Protein AF-A0A968DKQ0-F1 (afdb_monomer)

Mean predicted aligned error: 9.0 Å

Nearest PDB structures (foldseek):
  8ye5-assembly1_A  TM=8.062E-01  e=2.872E-01  Dehalobacter sp.
  8ye5-assembly1_B  TM=7.992E-01  e=3.030E-01  Dehalobacter sp.
  9fef-assembly1_E  TM=7.660E-01  e=3.372E-01  Trypanosoma cruzi strain CL Brener
  2xpi-assembly1_D  TM=8.724E-01  e=9.836E-01  Schizosaccharomyces pombe
  8sxg-assembly1_C  TM=4.961E-01  e=6.076E-01  Pseudomonas aeruginosa

Sequence (243 aa):
MLKIIFCTWLVFYSISGITSAMEDEVIEVDIEGRYLMAAGVSVELAKEMAFYIAKKKAVDSAGRYLSHKSLIESYGLKRDQIYSLATNEIEAEILKQKRLTDGNASTYIVRIRARVQASDFVKASLKDAKENKKEAKASFQEEMEQPVSAEIDPGSDISHAYRLLRARERRIAMIYLNHLEKKYPNWAEIHMAKALVYYIYHKPASMKKALGKACRLGNKTACDDLANIKKVHEYDFGISIFD

Secondary structure (DSSP, 8-state):
--------------------------EEEEEEEEEEEPTT--HHHHHHHHHHHHHHHHHHHHHHHHHHTTSS---GGGHHHHHHHHHHHSEEEEEEEEEEEETTEEEEEEEEEEEE-HHHHHHHHHHHHHHHHHHTT--HHHHHH-PPPSS--HHHHHHHHHHHHHTT-HHHHHHHHHHHHHHSTT-HHHHHHHHHHHHHTT-HHHHHHHHHHHHHTT-HHHHHHHHTGGGTTT---S-----

Solvent-accessible surface area (backbone atoms only — not comparable to full-atom values): 13793 Å² total; per-residue (Å²): 138,84,88,86,82,90,87,87,79,82,75,82,78,76,77,77,74,75,73,70,72,74,76,68,65,72,42,78,39,80,40,72,9,65,26,53,49,49,91,92,59,53,70,66,60,30,47,54,49,2,43,48,46,18,38,37,52,41,44,55,53,47,48,53,54,36,34,74,69,63,65,39,78,78,54,66,93,46,35,70,30,27,51,28,38,22,33,65,70,51,55,66,47,80,75,47,75,51,76,49,74,57,90,92,44,36,34,27,36,25,31,30,42,31,48,44,44,53,63,44,50,53,52,16,45,55,47,51,56,50,48,56,61,51,59,78,65,56,52,74,64,56,63,73,66,47,79,76,76,91,68,93,47,70,24,60,53,53,20,49,41,47,48,30,48,73,71,65,39,52,70,55,23,53,52,36,46,55,54,46,43,70,77,45,47,71,46,30,66,58,26,48,54,50,18,52,54,23,52,78,67,73,32,62,71,60,16,53,53,24,24,53,52,9,26,77,56,67,34,60,68,33,42,52,51,61,75,57,48,93,39,68,96,74,62,72,85,80,60,81,90,74,132

pLDDT: mean 86.21, std 18.2, range [33.97, 98.69]

Structure (mmCIF, N/CA/C/O backbone):
data_AF-A0A968DKQ0-F1
#
_entry.id   AF-A0A968DKQ0-F1
#
loop_
_atom_site.group_PDB
_atom_site.id
_atom_site.type_symbol
_atom_site.label_atom_id
_atom_site.label_alt_id
_atom_site.label_comp_id
_atom_site.label_asym_id
_atom_site.label_entity_id
_atom_site.label_seq_id
_atom_site.pdbx_PDB_ins_code
_atom_site.Cartn_x
_atom_site.Cartn_y
_atom_site.Cartn_z
_atom_site.occupancy
_atom_site.B_iso_or_equiv
_atom_site.auth_seq_id
_atom_site.auth_comp_id
_atom_site.auth_asym_id
_atom_site.auth_atom_id
_atom_site.pdbx_PDB_model_num
ATOM 1 N N . MET A 1 1 ? 9.767 -35.109 -77.250 1.00 36.94 1 MET A N 1
ATOM 2 C CA . MET A 1 1 ? 10.382 -34.852 -75.928 1.00 36.94 1 MET A CA 1
ATOM 3 C C . MET A 1 1 ? 9.555 -33.764 -75.253 1.00 36.94 1 MET A C 1
ATOM 5 O O . MET A 1 1 ? 9.459 -32.686 -75.806 1.00 36.94 1 MET A O 1
ATOM 9 N N . LEU A 1 2 ? 8.602 -34.138 -74.401 1.00 33.97 2 LEU A N 1
ATOM 10 C CA . LEU A 1 2 ? 8.706 -34.238 -72.933 1.00 33.97 2 LEU A CA 1
ATOM 11 C C . LEU A 1 2 ? 8.382 -32.895 -72.221 1.00 33.97 2 LEU A C 1
ATOM 13 O O . LEU A 1 2 ? 9.234 -32.030 -72.109 1.00 33.97 2 LEU A O 1
ATOM 17 N N . LYS A 1 3 ? 7.109 -32.781 -71.795 1.00 39.88 3 LYS A N 1
ATOM 18 C CA . LYS A 1 3 ? 6.507 -32.115 -70.608 1.00 39.88 3 LYS A CA 1
ATOM 19 C C . LYS A 1 3 ? 7.216 -30.929 -69.921 1.00 39.88 3 LYS A C 1
ATOM 21 O O . LYS A 1 3 ? 8.253 -31.181 -69.332 1.00 39.88 3 LYS A O 1
ATOM 26 N N . ILE A 1 4 ? 6.510 -29.786 -69.776 1.00 50.38 4 ILE A N 1
ATOM 27 C CA . ILE A 1 4 ? 6.330 -28.925 -68.558 1.00 50.38 4 ILE A CA 1
ATOM 28 C C . ILE A 1 4 ? 5.069 -28.045 -68.835 1.00 50.38 4 ILE A C 1
ATOM 30 O O . ILE A 1 4 ? 5.125 -27.232 -69.746 1.00 50.38 4 ILE A O 1
ATOM 34 N N . ILE A 1 5 ? 3.815 -28.278 -68.406 1.00 48.59 5 ILE A N 1
ATOM 35 C CA . ILE A 1 5 ? 3.104 -28.279 -67.098 1.00 48.59 5 ILE A CA 1
ATOM 36 C C . ILE A 1 5 ? 3.209 -26.973 -66.271 1.00 48.59 5 ILE A C 1
ATOM 38 O O . ILE A 1 5 ? 4.190 -26.770 -65.574 1.00 48.59 5 ILE A O 1
ATOM 42 N N . PHE A 1 6 ? 2.132 -26.164 -66.356 1.00 43.62 6 PHE A N 1
ATOM 43 C CA . PHE A 1 6 ? 1.373 -25.450 -65.297 1.00 43.62 6 PHE A CA 1
ATOM 44 C C . PHE A 1 6 ? 2.118 -24.746 -64.143 1.00 43.62 6 PHE A C 1
ATOM 46 O O . PHE A 1 6 ? 2.817 -25.401 -63.384 1.00 43.62 6 PHE A O 1
ATOM 53 N N . CYS A 1 7 ? 1.813 -23.455 -63.919 1.00 41.62 7 CYS A N 1
ATOM 54 C CA . CYS A 1 7 ? 1.291 -22.905 -62.646 1.00 41.62 7 CYS A CA 1
ATOM 55 C C . CYS A 1 7 ? 1.515 -21.386 -62.539 1.00 41.62 7 CYS A C 1
ATOM 57 O O . CYS A 1 7 ? 2.558 -20.932 -62.082 1.00 41.62 7 CYS A O 1
ATOM 59 N N . THR A 1 8 ? 0.490 -20.594 -62.843 1.00 44.09 8 THR A N 1
ATOM 60 C CA . THR A 1 8 ? 0.337 -19.243 -62.280 1.00 44.09 8 THR A CA 1
ATOM 61 C C . THR A 1 8 ? -1.060 -19.125 -61.684 1.00 44.09 8 THR A C 1
ATOM 63 O O . THR A 1 8 ? -1.942 -18.441 -62.192 1.00 44.09 8 THR A O 1
ATOM 66 N N . TRP A 1 9 ? -1.273 -19.862 -60.591 1.00 40.16 9 TRP A N 1
ATOM 67 C CA . TRP A 1 9 ? -2.405 -19.651 -59.697 1.00 40.16 9 TRP A CA 1
ATOM 68 C C . TRP A 1 9 ? -1.988 -18.567 -58.698 1.00 40.16 9 TRP A C 1
ATOM 70 O O . TRP A 1 9 ? -1.229 -18.812 -57.762 1.00 40.16 9 TRP A O 1
ATOM 80 N N . LEU A 1 10 ? -2.423 -17.337 -58.970 1.00 45.72 10 LEU A N 1
ATOM 81 C CA . LEU A 1 10 ? -2.336 -16.198 -58.062 1.00 45.72 10 LEU A CA 1
ATOM 82 C C . LEU A 1 10 ? -3.282 -16.470 -56.885 1.00 45.72 10 LEU A C 1
ATOM 84 O O . LEU A 1 10 ? -4.456 -16.107 -56.905 1.00 45.72 10 LEU A O 1
ATOM 88 N N . VAL A 1 11 ? -2.773 -17.165 -55.869 1.00 51.38 11 VAL A N 1
ATOM 89 C CA . VAL A 1 11 ? -3.451 -17.271 -54.579 1.00 51.38 11 VAL A CA 1
ATOM 90 C C . VAL A 1 11 ? -3.305 -15.926 -53.886 1.00 51.38 11 VAL A C 1
ATOM 92 O O . VAL A 1 11 ? -2.243 -15.583 -53.368 1.00 51.38 11 VAL A O 1
ATOM 95 N N . PHE A 1 12 ? -4.400 -15.171 -53.880 1.00 40.16 12 PHE A N 1
ATOM 96 C CA . PHE A 1 12 ? -4.672 -14.148 -52.883 1.00 40.16 12 PHE A CA 1
ATOM 97 C C . PHE A 1 12 ? -4.635 -14.804 -51.496 1.00 40.16 12 PHE A C 1
ATOM 99 O O . PHE A 1 12 ? -5.650 -15.271 -50.985 1.00 40.16 12 PHE A O 1
ATOM 106 N N . TYR A 1 13 ? -3.455 -14.857 -50.878 1.00 41.75 13 TYR A N 1
ATOM 107 C CA . TYR A 1 13 ? -3.338 -15.079 -49.441 1.00 41.75 13 TYR A CA 1
ATOM 108 C C . TYR A 1 13 ? -3.706 -13.767 -48.746 1.00 41.75 13 TYR A C 1
ATOM 110 O O . TYR A 1 13 ? -2.861 -12.984 -48.316 1.00 41.75 13 TYR A O 1
ATOM 118 N N . SER A 1 14 ? -5.009 -13.505 -48.671 1.00 38.72 14 SER A N 1
ATOM 119 C CA . SER A 1 14 ? -5.565 -12.589 -47.688 1.00 38.72 14 SER A CA 1
ATOM 120 C C . SER A 1 14 ? -5.321 -13.214 -46.318 1.00 38.72 14 SER A C 1
ATOM 122 O O . SER A 1 14 ? -6.113 -14.019 -45.840 1.00 38.72 14 SER A O 1
ATOM 124 N N . ILE A 1 15 ? -4.196 -12.870 -45.691 1.00 51.34 15 ILE A N 1
ATOM 125 C CA . ILE A 1 15 ? -4.025 -13.047 -44.252 1.00 51.34 15 ILE A CA 1
ATOM 126 C C . ILE A 1 15 ? -4.959 -12.021 -43.606 1.00 51.34 15 ILE A C 1
ATOM 128 O O . ILE A 1 15 ? -4.559 -10.919 -43.239 1.00 51.34 15 ILE A O 1
ATOM 132 N N . SER A 1 16 ? -6.239 -12.367 -43.498 1.00 44.69 16 SER A N 1
ATOM 133 C CA . SER A 1 16 ? -7.089 -11.852 -42.436 1.00 44.69 16 SER A CA 1
ATOM 134 C C . SER A 1 16 ? -6.536 -12.432 -41.140 1.00 44.69 16 SER A C 1
ATOM 136 O O . SER A 1 16 ? -6.978 -13.467 -40.645 1.00 44.69 16 SER A O 1
ATOM 138 N N . GLY A 1 17 ? -5.501 -11.772 -40.619 1.00 41.53 17 GLY A N 1
ATOM 139 C CA . GLY A 1 17 ? -5.090 -11.922 -39.238 1.00 41.53 17 GLY A CA 1
ATOM 140 C C . GLY A 1 17 ? -6.269 -11.496 -38.380 1.00 41.53 17 GLY A C 1
ATOM 141 O O . GLY A 1 17 ? -6.430 -10.318 -38.076 1.00 41.53 17 GLY A O 1
ATOM 142 N N . ILE A 1 18 ? -7.126 -12.457 -38.044 1.00 40.66 18 ILE A N 1
ATOM 143 C CA . ILE A 1 18 ? -8.051 -12.346 -36.930 1.00 40.66 18 ILE A CA 1
ATOM 144 C C . ILE A 1 18 ? -7.140 -12.236 -35.713 1.00 40.66 18 ILE A C 1
ATOM 146 O O . ILE A 1 18 ? -6.680 -13.232 -35.161 1.00 40.66 18 ILE A O 1
ATOM 150 N N . THR A 1 19 ? -6.811 -11.006 -35.328 1.00 41.34 19 THR A N 1
ATOM 151 C CA . THR A 1 19 ? -6.414 -10.719 -33.960 1.00 41.34 19 THR A CA 1
ATOM 152 C C . THR A 1 19 ? -7.628 -11.082 -33.123 1.00 41.34 19 THR A C 1
ATOM 154 O O . THR A 1 19 ? -8.545 -10.275 -32.977 1.00 41.34 19 THR A O 1
ATOM 157 N N . SER A 1 20 ? -7.682 -12.313 -32.609 1.00 44.09 20 SER A N 1
ATOM 158 C CA . SER A 1 20 ? -8.464 -12.532 -31.405 1.00 44.09 20 SER A CA 1
ATOM 159 C C . SER A 1 20 ? -7.804 -11.619 -30.383 1.00 44.09 20 SER A C 1
ATOM 161 O O . SER A 1 20 ? -6.674 -11.879 -29.962 1.00 44.09 20 SER A O 1
ATOM 163 N N . ALA A 1 21 ? -8.441 -10.492 -30.068 1.00 46.97 21 ALA A N 1
ATOM 164 C CA . ALA A 1 21 ? -8.142 -9.814 -28.824 1.00 46.97 21 ALA A CA 1
ATOM 165 C C . ALA A 1 21 ? -8.237 -10.915 -27.766 1.00 46.97 21 ALA A C 1
ATOM 167 O O . ALA A 1 21 ? -9.303 -11.509 -27.612 1.00 46.97 21 ALA A O 1
ATOM 168 N N . MET A 1 22 ? -7.100 -11.300 -27.177 1.00 54.19 22 MET A N 1
ATOM 169 C CA . MET A 1 22 ? -7.106 -12.192 -26.027 1.00 54.19 22 MET A CA 1
ATOM 170 C C . MET A 1 22 ? -8.028 -11.510 -25.030 1.00 54.19 22 MET A C 1
ATOM 172 O O . MET A 1 22 ? -7.729 -10.403 -24.583 1.00 54.19 22 MET A O 1
ATOM 176 N N . GLU A 1 23 ? -9.192 -12.109 -24.807 1.00 62.00 23 GLU A N 1
ATOM 177 C CA . GLU A 1 23 ? -10.151 -11.603 -23.846 1.00 62.00 23 GLU A CA 1
ATOM 178 C C . GLU A 1 23 ? -9.418 -11.554 -22.504 1.00 62.00 23 GLU A C 1
ATOM 180 O O . GLU A 1 23 ? -8.841 -12.554 -22.067 1.00 62.00 23 GLU A O 1
ATOM 185 N N . ASP A 1 24 ? -9.297 -10.350 -21.946 1.00 78.19 24 ASP A N 1
ATOM 186 C CA . ASP A 1 24 ? -8.491 -10.103 -20.756 1.00 78.19 24 ASP A CA 1
ATOM 187 C C . ASP A 1 24 ? -9.106 -10.895 -19.594 1.00 78.19 24 ASP A C 1
ATOM 189 O O . ASP A 1 24 ? -10.270 -10.690 -19.246 1.00 78.19 24 ASP A O 1
ATOM 193 N N . GLU A 1 25 ? -8.364 -11.869 -19.055 1.00 88.50 25 GLU A N 1
ATOM 194 C CA . GLU A 1 25 ? -8.865 -12.766 -18.008 1.00 88.50 25 GLU A CA 1
ATOM 195 C C . GLU A 1 25 ? -9.240 -11.928 -16.776 1.00 88.50 25 GLU A C 1
ATOM 197 O O . GLU A 1 25 ? -8.373 -11.399 -16.077 1.00 88.50 25 GLU A O 1
ATOM 202 N N . VAL A 1 26 ? -10.544 -11.812 -16.502 1.00 94.06 26 VAL A N 1
ATOM 203 C CA . VAL A 1 26 ? -11.057 -11.094 -15.332 1.00 94.06 26 VAL A CA 1
ATOM 204 C C . VAL A 1 26 ? -11.004 -12.004 -14.112 1.00 94.06 26 VAL A C 1
ATOM 206 O O . VAL A 1 26 ? -11.687 -13.025 -14.041 1.00 94.06 26 VAL A O 1
ATOM 209 N N . ILE A 1 27 ? -10.232 -11.599 -13.110 1.00 95.75 27 ILE A N 1
ATOM 210 C CA . ILE A 1 27 ? -10.146 -12.281 -11.822 1.00 95.75 27 ILE A CA 1
ATOM 211 C C . ILE A 1 27 ? -11.030 -11.539 -10.826 1.00 95.75 27 ILE A C 1
ATOM 213 O O . ILE A 1 27 ? -10.734 -10.407 -10.436 1.00 95.75 27 ILE A O 1
ATOM 217 N N . GLU A 1 28 ? -12.107 -12.192 -10.392 1.00 96.75 28 GLU A N 1
ATOM 218 C CA . GLU A 1 28 ? -12.968 -11.679 -9.328 1.00 96.75 28 GLU A CA 1
ATOM 219 C C . GLU A 1 28 ? -12.495 -12.169 -7.953 1.00 96.75 28 GLU A C 1
ATOM 221 O O . GLU A 1 28 ? -12.252 -13.360 -7.746 1.00 96.75 28 GLU A O 1
ATOM 226 N N . VAL A 1 29 ? -12.365 -11.248 -6.993 1.00 96.69 29 VAL A N 1
ATOM 227 C CA . VAL A 1 29 ? -11.901 -11.560 -5.633 1.00 96.69 29 VAL A CA 1
ATOM 228 C C . VAL A 1 29 ? -12.777 -10.873 -4.588 1.00 96.69 29 VAL A C 1
ATOM 230 O O . VAL A 1 29 ? -12.856 -9.645 -4.539 1.00 96.69 29 VAL A O 1
ATOM 233 N N . ASP A 1 30 ? -13.361 -11.667 -3.689 1.00 98.06 30 ASP A N 1
ATOM 234 C CA . ASP A 1 30 ? -14.056 -11.175 -2.497 1.00 98.06 30 ASP A CA 1
ATOM 235 C C . ASP A 1 30 ? -13.074 -11.097 -1.317 1.00 98.06 30 ASP A C 1
ATOM 237 O O . ASP A 1 30 ? -12.597 -12.123 -0.824 1.00 98.06 30 ASP A O 1
ATOM 241 N N . ILE A 1 31 ? -12.762 -9.890 -0.831 1.00 98.06 31 ILE A N 1
ATOM 242 C CA . ILE A 1 31 ? -11.726 -9.708 0.200 1.00 98.06 31 ILE A CA 1
ATOM 243 C C . ILE A 1 31 ? -11.997 -8.546 1.157 1.00 98.06 31 ILE A C 1
ATOM 245 O O . ILE A 1 31 ? -12.697 -7.589 0.834 1.00 98.06 31 ILE A O 1
ATOM 249 N N . GLU A 1 32 ? -11.428 -8.633 2.365 1.00 97.88 32 GLU A N 1
ATOM 250 C CA . GLU A 1 32 ? -11.524 -7.598 3.396 1.00 97.88 32 GLU A CA 1
ATOM 251 C C . GLU A 1 32 ? -10.224 -6.799 3.579 1.00 97.88 32 GLU A C 1
ATOM 253 O O . GLU A 1 32 ? -9.126 -7.343 3.783 1.00 97.88 32 GLU A O 1
ATOM 258 N N . GLY A 1 33 ? -10.376 -5.479 3.609 1.00 97.50 33 GLY A N 1
ATOM 259 C CA . GLY A 1 33 ? -9.379 -4.513 4.048 1.00 97.50 33 GLY A CA 1
ATOM 260 C C . GLY A 1 33 ? -9.711 -3.972 5.433 1.00 97.50 33 GLY A C 1
ATOM 261 O O . GLY A 1 33 ? -10.871 -3.921 5.849 1.00 97.50 33 GLY A O 1
ATOM 262 N N . ARG A 1 34 ? -8.668 -3.625 6.190 1.00 97.06 34 ARG A N 1
ATOM 263 C CA . ARG A 1 34 ? -8.785 -3.167 7.578 1.00 97.06 34 ARG A CA 1
ATOM 264 C C . ARG A 1 34 ? -7.822 -2.018 7.803 1.00 97.06 34 ARG A C 1
ATOM 266 O O . ARG A 1 34 ? -6.654 -2.150 7.451 1.00 97.06 34 ARG A O 1
ATOM 273 N N . TYR A 1 35 ? -8.294 -0.955 8.439 1.00 97.25 35 TYR A N 1
ATOM 274 C CA . TYR A 1 35 ? -7.467 0.188 8.799 1.00 97.25 35 TYR A CA 1
ATOM 275 C C . TYR A 1 35 ? -7.661 0.564 10.266 1.00 97.25 35 TYR A C 1
ATOM 277 O O . TYR A 1 35 ? -8.784 0.817 10.709 1.00 97.25 35 TYR A O 1
ATOM 285 N N . LEU A 1 36 ? -6.561 0.574 11.0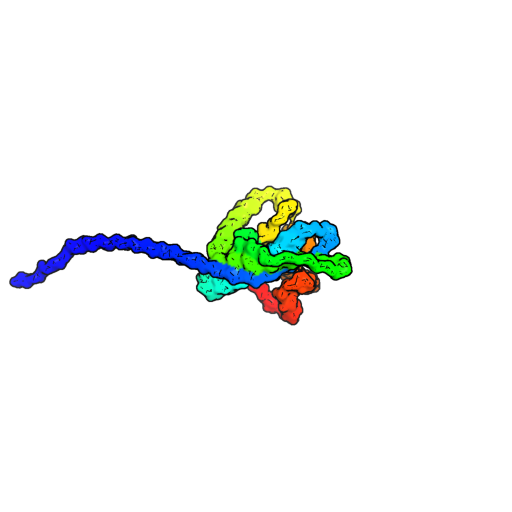23 1.00 95.31 36 LEU A N 1
ATOM 286 C CA . LEU A 1 36 ? -6.545 0.941 12.437 1.00 95.31 36 LEU A CA 1
ATOM 287 C C . LEU A 1 36 ? -6.398 2.458 12.576 1.00 95.31 36 LEU A C 1
ATOM 289 O O . LEU A 1 36 ? -5.336 3.019 12.316 1.00 95.31 36 LEU A O 1
ATOM 293 N N . MET A 1 37 ? -7.447 3.119 13.045 1.00 93.81 37 MET A N 1
ATOM 294 C CA . MET A 1 37 ? -7.484 4.567 13.199 1.00 93.81 37 MET A CA 1
ATOM 295 C C . MET A 1 37 ? -6.547 5.018 14.323 1.00 93.81 37 MET A C 1
ATOM 297 O O . MET A 1 37 ? -6.640 4.541 15.455 1.00 93.81 37 MET A O 1
ATOM 301 N N . ALA A 1 38 ? -5.656 5.958 14.014 1.00 90.50 38 ALA A N 1
ATOM 302 C CA . ALA A 1 38 ? -4.943 6.725 15.030 1.00 90.50 38 ALA A CA 1
ATOM 303 C C . ALA A 1 38 ? -5.836 7.844 15.596 1.00 90.50 38 ALA A C 1
ATOM 305 O O . ALA A 1 38 ? -6.862 8.202 15.011 1.00 90.50 38 ALA A O 1
ATOM 306 N N . ALA A 1 39 ? -5.434 8.418 16.731 1.00 86.81 39 ALA A N 1
ATOM 307 C CA . ALA A 1 39 ? -6.111 9.581 17.297 1.00 86.81 39 ALA A CA 1
ATOM 308 C C . ALA A 1 39 ? -6.126 10.748 16.290 1.00 86.81 39 ALA A C 1
ATOM 310 O O . ALA A 1 39 ? -5.118 11.021 15.643 1.00 86.81 39 ALA A O 1
ATOM 311 N N . GLY A 1 40 ? -7.272 11.420 16.152 1.00 85.81 40 GLY A N 1
ATOM 312 C CA . GLY A 1 40 ? -7.445 12.560 15.240 1.00 85.81 40 GLY A CA 1
ATOM 313 C C . GLY A 1 40 ? -7.682 12.203 13.766 1.00 85.81 40 GLY A C 1
ATOM 314 O O . GLY A 1 40 ? -7.945 13.098 12.970 1.00 85.81 40 GLY A O 1
ATOM 315 N N . VAL A 1 41 ? -7.642 10.921 13.387 1.00 91.56 41 VAL A N 1
ATOM 316 C CA . VAL A 1 41 ? -7.946 10.481 12.016 1.00 91.56 41 VAL A CA 1
ATOM 317 C C . VAL A 1 41 ? -9.446 10.561 11.738 1.00 91.56 41 VAL A C 1
ATOM 319 O O . VAL A 1 41 ? -10.257 10.046 12.512 1.00 91.56 41 VAL A O 1
ATOM 322 N N . SER A 1 42 ? -9.817 11.164 10.605 1.00 93.94 42 SER A N 1
ATOM 323 C CA . SER A 1 42 ? -11.209 11.224 10.159 1.00 93.94 42 SER A CA 1
ATOM 324 C C . SER A 1 42 ? -11.741 9.839 9.773 1.00 93.94 42 SER A C 1
ATOM 326 O O . SER A 1 42 ? -11.004 8.946 9.350 1.00 93.94 42 SER A O 1
ATOM 328 N N . VAL A 1 43 ? -13.056 9.654 9.904 1.00 94.12 43 VAL A N 1
ATOM 329 C CA . VAL A 1 43 ? -13.721 8.419 9.459 1.00 94.12 43 VAL A CA 1
ATOM 330 C C . VAL A 1 43 ? -13.585 8.239 7.946 1.00 94.12 43 VAL A C 1
ATOM 332 O O . VAL A 1 43 ? -13.417 7.110 7.497 1.00 94.12 43 VAL A O 1
ATOM 335 N N . GLU A 1 44 ? -13.597 9.337 7.187 1.00 95.88 44 GLU A N 1
ATOM 336 C CA . GLU A 1 44 ? -13.450 9.306 5.731 1.00 95.88 44 GLU A CA 1
ATOM 337 C C . GLU A 1 44 ? -12.093 8.743 5.314 1.00 95.88 44 GLU A C 1
ATOM 339 O O . GLU A 1 44 ? -12.034 7.770 4.568 1.00 95.88 44 GLU A O 1
ATOM 344 N N . LEU A 1 45 ? -11.003 9.250 5.902 1.00 96.75 45 LEU A N 1
ATOM 345 C CA . LEU A 1 45 ? -9.671 8.708 5.647 1.00 96.75 45 LEU A CA 1
ATOM 346 C C . LEU A 1 45 ? -9.594 7.224 6.016 1.00 96.75 45 LEU A C 1
ATOM 348 O O . LEU A 1 45 ? -9.026 6.423 5.282 1.00 96.75 45 LEU A O 1
ATOM 352 N N . ALA A 1 46 ? -10.178 6.837 7.151 1.00 96.94 46 ALA A N 1
ATOM 353 C CA . ALA A 1 46 ? -10.161 5.446 7.584 1.00 96.94 46 ALA A CA 1
ATOM 354 C C . ALA A 1 46 ? -10.918 4.511 6.629 1.00 96.94 46 ALA A C 1
ATOM 356 O O . ALA A 1 46 ? -10.479 3.381 6.406 1.00 96.94 46 ALA A O 1
ATOM 357 N N . LYS A 1 47 ? -12.039 4.978 6.072 1.00 97.38 47 LYS A N 1
ATOM 358 C CA . LYS A 1 47 ? -12.826 4.255 5.072 1.00 97.38 47 LYS A CA 1
ATOM 359 C C . LYS A 1 47 ? -12.045 4.104 3.770 1.00 97.38 47 LYS A C 1
ATOM 361 O O . LYS A 1 47 ? -11.895 2.973 3.312 1.00 97.38 47 LYS A O 1
ATOM 366 N N . GLU A 1 48 ? -11.505 5.199 3.236 1.00 97.75 48 GLU A N 1
ATOM 367 C CA . GLU A 1 48 ? -10.702 5.193 2.006 1.00 97.75 48 GLU A CA 1
ATOM 368 C C . GLU A 1 48 ? -9.477 4.283 2.139 1.00 97.75 48 GLU A C 1
ATOM 370 O O . GLU A 1 48 ? -9.228 3.427 1.292 1.00 97.75 48 GLU A O 1
ATOM 375 N N . MET A 1 49 ? -8.765 4.352 3.268 1.00 98.19 49 MET A N 1
ATOM 376 C CA . MET A 1 49 ? -7.624 3.470 3.514 1.00 98.19 49 MET A CA 1
ATOM 377 C C . MET A 1 49 ? -8.034 2.002 3.661 1.00 98.19 49 MET A C 1
ATOM 379 O O . MET A 1 49 ? -7.357 1.121 3.131 1.00 98.19 49 MET A O 1
ATOM 383 N N . ALA A 1 50 ? -9.138 1.696 4.349 1.00 98.12 50 ALA A N 1
ATOM 384 C CA . ALA A 1 50 ? -9.623 0.319 4.450 1.00 98.12 50 ALA A CA 1
ATOM 385 C C . ALA A 1 50 ? -10.058 -0.234 3.082 1.00 98.12 50 ALA A C 1
ATOM 387 O O . ALA A 1 50 ? -9.788 -1.402 2.793 1.00 98.12 50 ALA A O 1
ATOM 388 N N . PHE A 1 51 ? -10.681 0.593 2.239 1.00 98.50 51 PHE A N 1
ATOM 389 C CA . PHE A 1 51 ? -11.048 0.247 0.868 1.00 98.50 51 PHE A CA 1
ATOM 390 C C . PHE A 1 51 ? -9.808 0.006 0.000 1.00 98.50 51 PHE A C 1
ATOM 392 O O . PHE A 1 51 ? -9.678 -1.070 -0.585 1.00 98.50 51 PHE A O 1
ATOM 399 N N . TYR A 1 52 ? -8.839 0.927 0.010 1.00 98.50 52 TYR A N 1
ATOM 400 C CA . TYR A 1 52 ? -7.570 0.765 -0.698 1.00 98.50 52 TYR A CA 1
ATOM 401 C C . TYR A 1 52 ? -6.823 -0.502 -0.260 1.00 98.50 52 TYR A C 1
ATOM 403 O O . TYR A 1 52 ? -6.369 -1.272 -1.100 1.00 98.50 52 TYR A O 1
ATOM 411 N N . ILE A 1 53 ? -6.746 -0.791 1.044 1.00 98.25 53 ILE A N 1
ATOM 412 C CA . ILE A 1 53 ? -6.104 -2.015 1.554 1.00 98.25 53 ILE A CA 1
ATOM 413 C C . ILE A 1 53 ? -6.828 -3.272 1.048 1.00 98.25 53 ILE A C 1
ATOM 415 O O . ILE A 1 53 ? -6.179 -4.278 0.755 1.00 98.25 53 ILE A O 1
ATOM 419 N N . ALA A 1 54 ? -8.160 -3.245 0.939 1.00 98.38 54 ALA A N 1
ATOM 420 C CA . ALA A 1 54 ? -8.919 -4.354 0.364 1.00 98.38 54 ALA A CA 1
ATOM 421 C C . ALA A 1 54 ? -8.560 -4.549 -1.119 1.00 98.38 54 ALA A C 1
ATOM 423 O O . ALA A 1 54 ? -8.204 -5.660 -1.518 1.00 98.38 54 ALA A O 1
ATOM 424 N N . LYS A 1 55 ? -8.560 -3.460 -1.902 1.00 98.69 55 LYS A N 1
ATOM 425 C CA . LYS A 1 55 ? -8.155 -3.463 -3.317 1.00 98.69 55 LYS A CA 1
ATOM 426 C C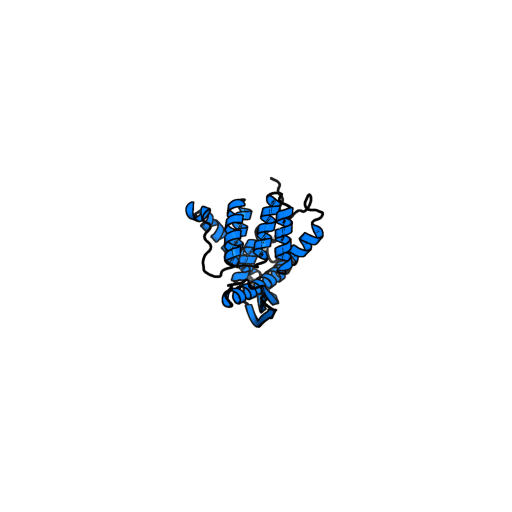 . LYS A 1 55 ? -6.723 -3.975 -3.477 1.00 98.69 55 LYS A C 1
ATOM 428 O O . LYS A 1 55 ? -6.486 -4.863 -4.288 1.00 98.69 55 LYS A O 1
ATOM 433 N N . LYS A 1 56 ? -5.784 -3.512 -2.645 1.00 98.00 56 LYS A N 1
ATOM 434 C CA . LYS A 1 56 ? -4.369 -3.906 -2.713 1.00 98.00 56 LYS A CA 1
ATOM 435 C C . LYS A 1 56 ? -4.199 -5.405 -2.530 1.00 98.00 56 LYS A C 1
ATOM 437 O O . LYS A 1 56 ? -3.463 -6.036 -3.279 1.00 98.00 56 LYS A O 1
ATOM 442 N N . LYS A 1 57 ? -4.917 -5.998 -1.572 1.00 97.56 57 LYS A N 1
ATOM 443 C CA . LYS A 1 57 ? -4.892 -7.451 -1.365 1.00 97.56 57 LYS A CA 1
ATOM 444 C C . LYS A 1 57 ? -5.476 -8.219 -2.552 1.00 97.56 57 LYS A C 1
ATOM 446 O O . LYS A 1 57 ? -4.964 -9.294 -2.864 1.00 97.56 57 LYS A O 1
ATOM 451 N N . ALA A 1 58 ? -6.520 -7.693 -3.198 1.00 98.25 58 ALA A N 1
ATOM 452 C CA . ALA A 1 58 ? -7.063 -8.278 -4.422 1.00 98.25 58 ALA A CA 1
ATOM 453 C C . ALA A 1 58 ? -6.033 -8.227 -5.562 1.00 98.25 58 ALA A C 1
ATOM 455 O O . ALA A 1 58 ? -5.744 -9.270 -6.145 1.00 98.25 58 ALA A O 1
ATOM 456 N N . VAL A 1 59 ? -5.403 -7.068 -5.795 1.00 98.31 59 VAL A N 1
ATOM 457 C CA . VAL A 1 59 ? -4.316 -6.898 -6.779 1.00 98.31 59 VAL A CA 1
ATOM 458 C C . VAL A 1 59 ? -3.147 -7.832 -6.481 1.00 98.31 59 VAL A C 1
ATOM 460 O O . VAL A 1 59 ? -2.662 -8.506 -7.380 1.00 98.31 59 VAL A O 1
ATOM 463 N N . ASP A 1 60 ? -2.720 -7.942 -5.222 1.00 96.50 60 ASP A N 1
ATOM 464 C CA . ASP A 1 60 ? -1.633 -8.842 -4.830 1.00 96.50 60 ASP A CA 1
ATOM 465 C C . ASP A 1 60 ? -1.980 -10.312 -5.085 1.00 96.50 60 ASP A C 1
ATOM 467 O O . ASP A 1 60 ? -1.117 -11.100 -5.472 1.00 96.50 60 ASP A O 1
ATOM 471 N N . SER A 1 61 ? -3.235 -10.703 -4.857 1.00 95.94 61 SER A N 1
ATOM 472 C CA . SER A 1 61 ? -3.698 -12.067 -5.107 1.00 95.94 61 SER A CA 1
ATOM 473 C C . SER A 1 61 ? -3.786 -12.373 -6.600 1.00 95.94 61 SER A C 1
ATOM 475 O O . SER A 1 61 ? -3.206 -13.360 -7.054 1.00 95.94 61 SER A O 1
ATOM 477 N N . ALA A 1 62 ? -4.466 -11.514 -7.360 1.00 96.81 62 ALA A N 1
ATOM 478 C CA . ALA A 1 62 ? -4.634 -11.650 -8.801 1.00 96.81 62 ALA A CA 1
ATOM 479 C C . ALA A 1 62 ? -3.289 -11.562 -9.535 1.00 96.81 62 ALA A C 1
ATOM 481 O O . ALA A 1 62 ? -2.982 -12.407 -10.368 1.00 96.81 62 ALA A O 1
ATOM 482 N N . GLY A 1 63 ? -2.436 -10.609 -9.159 1.00 96.38 63 GLY A N 1
ATOM 483 C CA . GLY A 1 63 ? -1.117 -10.414 -9.750 1.00 96.38 63 GLY A CA 1
ATOM 484 C C . GLY A 1 63 ? -0.192 -11.619 -9.571 1.00 96.38 63 GLY A C 1
ATOM 485 O O . GLY A 1 63 ? 0.473 -12.022 -10.522 1.00 96.38 63 GLY A O 1
ATOM 486 N N . ARG A 1 64 ? -0.204 -12.281 -8.401 1.00 94.12 64 ARG A N 1
ATOM 487 C CA . ARG A 1 64 ? 0.534 -13.547 -8.213 1.00 94.12 64 ARG A CA 1
ATOM 488 C C . ARG A 1 64 ? 0.070 -14.632 -9.185 1.00 94.12 64 ARG A C 1
ATOM 490 O O . ARG A 1 64 ? 0.904 -15.317 -9.768 1.00 94.12 64 ARG A O 1
ATOM 497 N N . TYR A 1 65 ? -1.240 -14.782 -9.360 1.00 94.69 65 TYR A N 1
ATOM 498 C CA . TYR A 1 65 ? -1.809 -15.770 -10.273 1.00 94.69 65 TYR A CA 1
ATOM 499 C C . TYR A 1 65 ? -1.487 -15.454 -11.741 1.00 94.69 65 TYR A C 1
ATOM 501 O O . TYR A 1 65 ? -0.994 -16.324 -12.459 1.00 94.69 65 TYR A O 1
ATOM 509 N N . LEU A 1 66 ? -1.689 -14.206 -12.171 1.00 95.31 66 LEU A N 1
ATOM 510 C CA . LEU A 1 66 ? -1.394 -13.762 -13.537 1.00 95.31 66 LEU A CA 1
ATOM 511 C C . LEU A 1 66 ? 0.097 -13.899 -13.857 1.00 95.31 66 LEU A C 1
ATOM 513 O O . LEU A 1 66 ? 0.456 -14.375 -14.931 1.00 95.31 66 LEU A O 1
ATOM 517 N N . SER A 1 67 ? 0.970 -13.539 -12.911 1.00 93.56 67 SER A N 1
ATOM 518 C CA . SER A 1 67 ? 2.419 -13.679 -13.070 1.00 93.56 67 SER A CA 1
ATOM 519 C C . SER A 1 67 ? 2.831 -15.151 -13.167 1.00 93.56 67 SER A C 1
ATOM 521 O O . SER A 1 67 ? 3.611 -15.507 -14.048 1.00 93.56 67 SER A O 1
ATOM 523 N N . HIS A 1 68 ? 2.246 -16.033 -12.346 1.00 93.31 68 HIS A N 1
ATOM 524 C CA . HIS A 1 68 ? 2.480 -17.479 -12.428 1.00 93.31 68 HIS A CA 1
ATOM 525 C C . HIS A 1 68 ? 2.035 -18.074 -13.774 1.00 93.31 68 HIS A C 1
ATOM 527 O O . HIS A 1 68 ? 2.684 -18.976 -14.294 1.00 93.31 68 HIS A O 1
ATOM 533 N N . LYS A 1 69 ? 0.961 -17.545 -14.372 1.00 93.38 69 LYS A N 1
ATOM 534 C CA . LYS A 1 69 ? 0.521 -17.898 -15.730 1.00 93.38 69 LYS A CA 1
ATOM 535 C C . LYS A 1 69 ? 1.301 -17.193 -16.852 1.00 93.38 69 LYS A C 1
ATOM 537 O O . LYS A 1 69 ? 0.977 -17.391 -18.018 1.00 93.38 69 LYS A O 1
ATOM 542 N N . SER A 1 70 ? 2.290 -16.358 -16.523 1.00 93.00 70 SER A N 1
ATOM 543 C CA . SER A 1 70 ? 3.022 -15.521 -17.489 1.00 93.00 70 SER A CA 1
ATOM 544 C C . SER A 1 70 ? 2.127 -14.574 -18.307 1.00 93.00 70 SER A C 1
ATOM 546 O O . SER A 1 70 ? 2.479 -14.194 -19.419 1.00 93.00 70 SER A O 1
ATOM 548 N N . LEU A 1 71 ? 0.978 -14.171 -17.752 1.00 92.56 71 LEU A N 1
ATOM 549 C CA . LEU A 1 71 ? 0.065 -13.191 -18.358 1.00 92.56 71 LEU A CA 1
ATOM 550 C C . LEU A 1 71 ? 0.483 -11.743 -18.071 1.00 92.56 71 LEU A C 1
ATOM 552 O O . LEU A 1 71 ? 0.073 -10.825 -18.775 1.00 92.56 71 LEU A O 1
ATOM 556 N N . ILE A 1 72 ? 1.309 -11.540 -17.043 1.00 93.00 72 ILE A N 1
ATOM 557 C CA . ILE A 1 72 ? 1.970 -10.269 -16.735 1.00 93.00 72 ILE A CA 1
ATOM 558 C C . ILE A 1 72 ? 3.447 -10.518 -16.427 1.00 93.00 72 ILE A C 1
ATOM 560 O O . ILE A 1 72 ? 3.835 -11.607 -15.992 1.00 93.00 72 ILE A O 1
ATOM 564 N N . GLU A 1 73 ? 4.270 -9.489 -16.609 1.00 89.75 73 GLU A N 1
ATOM 565 C CA . GLU A 1 73 ? 5.673 -9.514 -16.201 1.00 89.75 73 GLU A CA 1
ATOM 566 C C . GLU A 1 73 ? 5.812 -9.685 -14.677 1.00 89.75 73 GLU A C 1
ATOM 568 O O . GLU A 1 73 ? 4.929 -9.328 -13.896 1.00 89.75 73 GLU A O 1
ATOM 573 N N . SER A 1 74 ? 6.964 -10.179 -14.220 1.00 88.25 74 SER A N 1
ATOM 574 C CA . SER A 1 74 ? 7.275 -10.240 -12.784 1.00 88.25 74 SER A CA 1
ATOM 575 C C . SER A 1 74 ? 7.546 -8.858 -12.170 1.00 88.25 74 SER A C 1
ATOM 577 O O . SER A 1 74 ? 7.566 -8.723 -10.946 1.00 88.25 74 SER A O 1
ATOM 579 N N . TYR A 1 75 ? 7.775 -7.838 -13.011 1.00 88.88 75 TYR A N 1
ATOM 580 C CA . TYR A 1 75 ? 8.086 -6.436 -12.693 1.00 88.88 75 TYR A CA 1
ATOM 581 C C . TYR A 1 75 ? 9.305 -6.180 -11.785 1.00 88.88 75 TYR A C 1
ATOM 583 O O . TYR A 1 75 ? 9.705 -5.025 -11.620 1.00 88.88 75 TYR A O 1
ATOM 591 N N . GLY A 1 76 ? 9.926 -7.219 -11.219 1.00 89.19 76 GLY A N 1
ATOM 592 C CA . GLY A 1 76 ? 11.124 -7.140 -10.382 1.00 89.19 76 GLY A CA 1
ATOM 593 C C . GLY A 1 76 ? 11.034 -6.035 -9.326 1.00 89.19 76 GLY A C 1
ATOM 594 O O . GLY A 1 76 ? 10.059 -5.936 -8.582 1.00 89.19 76 GLY A O 1
ATOM 595 N N . LEU A 1 77 ? 12.028 -5.143 -9.317 1.00 87.12 77 LEU A N 1
ATOM 596 C CA . LEU A 1 77 ? 12.121 -4.014 -8.380 1.00 87.12 77 LEU A CA 1
ATOM 597 C C . LEU A 1 77 ? 11.005 -2.962 -8.529 1.00 87.12 77 LEU A C 1
ATOM 599 O O . LEU A 1 77 ? 10.875 -2.091 -7.672 1.00 87.12 77 LEU A O 1
ATOM 603 N N . LYS A 1 78 ? 10.215 -3.000 -9.610 1.00 93.56 78 LYS A N 1
ATOM 604 C CA . LYS A 1 78 ? 9.083 -2.086 -9.831 1.00 93.56 78 LYS A CA 1
ATOM 605 C C . LYS A 1 78 ? 7.754 -2.656 -9.352 1.00 93.56 78 LYS A C 1
ATOM 607 O O . LYS A 1 78 ? 6.752 -1.945 -9.391 1.00 93.56 78 LYS A O 1
ATOM 612 N N . ARG A 1 79 ? 7.719 -3.918 -8.904 1.00 94.19 79 ARG A N 1
ATOM 613 C CA . ARG A 1 79 ? 6.472 -4.605 -8.544 1.00 94.19 79 ARG A CA 1
ATOM 614 C C . ARG A 1 79 ? 5.628 -3.782 -7.573 1.00 94.19 79 ARG A C 1
ATOM 616 O O . ARG A 1 79 ? 4.458 -3.548 -7.849 1.00 94.19 79 ARG A O 1
ATOM 623 N N . ASP A 1 80 ? 6.215 -3.298 -6.480 1.00 93.81 80 ASP A N 1
ATOM 624 C CA . ASP A 1 80 ? 5.458 -2.583 -5.446 1.00 93.81 80 ASP A CA 1
ATOM 625 C C . ASP A 1 80 ? 4.912 -1.226 -5.941 1.00 93.81 80 ASP A C 1
ATOM 627 O O . ASP A 1 80 ? 3.809 -0.837 -5.555 1.00 93.81 80 ASP A O 1
ATOM 631 N N . GLN A 1 81 ? 5.620 -0.547 -6.854 1.00 94.88 81 GLN A N 1
ATOM 632 C CA . GLN A 1 81 ? 5.158 0.684 -7.523 1.00 94.88 81 GLN A CA 1
ATOM 633 C C . GLN A 1 81 ? 3.947 0.380 -8.412 1.00 94.88 81 GLN A C 1
ATOM 635 O O . GLN A 1 81 ? 2.875 0.957 -8.239 1.00 94.88 81 GLN A O 1
ATOM 640 N N . ILE A 1 82 ? 4.107 -0.585 -9.320 1.00 97.62 82 ILE A N 1
ATOM 641 C CA . ILE A 1 82 ? 3.096 -0.947 -10.319 1.00 97.62 82 ILE A CA 1
ATOM 642 C C . ILE A 1 82 ? 1.838 -1.486 -9.643 1.00 97.62 82 ILE A C 1
ATOM 644 O O . ILE A 1 82 ? 0.734 -1.081 -9.991 1.00 97.62 82 ILE A O 1
ATOM 648 N N . TYR A 1 83 ? 1.979 -2.345 -8.635 1.00 98.06 83 TYR A N 1
ATOM 649 C CA . TYR A 1 83 ? 0.831 -2.900 -7.921 1.00 98.06 83 TYR A CA 1
ATOM 650 C C . TYR A 1 83 ? 0.087 -1.825 -7.119 1.00 98.06 83 TYR A C 1
ATOM 652 O O . TYR A 1 83 ? -1.137 -1.884 -7.014 1.00 98.06 83 TYR A O 1
ATOM 660 N N . SER A 1 84 ? 0.790 -0.831 -6.568 1.00 97.88 84 SER A N 1
ATOM 661 C CA . SER A 1 84 ? 0.142 0.280 -5.854 1.00 97.88 84 SER A CA 1
ATOM 662 C C . SER A 1 84 ? -0.639 1.183 -6.810 1.00 97.88 84 SER A C 1
ATOM 664 O O . SER A 1 84 ? -1.788 1.517 -6.536 1.00 97.88 84 SER A O 1
ATOM 666 N N . LEU A 1 85 ? -0.072 1.483 -7.982 1.00 98.25 85 LEU A N 1
ATOM 667 C CA . LEU A 1 85 ? -0.767 2.241 -9.024 1.00 98.25 85 LEU A CA 1
ATOM 668 C C . LEU A 1 85 ? -1.965 1.473 -9.596 1.00 98.25 85 LEU A C 1
ATOM 670 O O . LEU A 1 85 ? -3.036 2.053 -9.740 1.00 98.25 85 LEU A O 1
ATOM 674 N N . ALA A 1 86 ? -1.827 0.170 -9.858 1.00 98.31 86 ALA A N 1
ATOM 675 C CA . ALA A 1 86 ? -2.943 -0.666 -10.303 1.00 98.31 86 ALA A CA 1
ATOM 676 C C . ALA A 1 86 ? -4.083 -0.660 -9.272 1.00 98.31 86 ALA A C 1
ATOM 678 O O . ALA A 1 86 ? -5.250 -0.533 -9.629 1.00 98.31 86 ALA A O 1
ATOM 679 N N . THR A 1 87 ? -3.747 -0.713 -7.980 1.00 98.38 87 THR A N 1
ATOM 680 C CA . THR A 1 87 ? -4.728 -0.698 -6.884 1.00 98.38 87 THR A CA 1
ATOM 681 C C . THR A 1 87 ? -5.631 0.534 -6.904 1.00 98.38 87 THR A C 1
ATOM 683 O O . THR A 1 87 ? -6.814 0.419 -6.577 1.00 98.38 87 THR A O 1
ATOM 686 N N . ASN A 1 88 ? -5.122 1.698 -7.305 1.00 95.94 88 ASN A N 1
ATOM 687 C CA . ASN A 1 88 ? -5.953 2.894 -7.430 1.00 95.94 88 ASN A CA 1
ATOM 688 C C . ASN A 1 88 ? -7.034 2.734 -8.496 1.00 95.94 88 ASN A C 1
ATOM 690 O O . ASN A 1 88 ? -8.182 3.096 -8.255 1.00 95.94 88 ASN A O 1
ATOM 694 N N . GLU A 1 89 ? -6.683 2.129 -9.627 1.00 95.31 89 GLU A N 1
ATOM 695 C CA . GLU A 1 89 ? -7.496 2.154 -10.842 1.00 95.31 89 GLU A CA 1
ATOM 696 C C . GLU A 1 89 ? -8.496 0.991 -10.933 1.00 95.31 89 GLU A C 1
ATOM 698 O O . GLU A 1 89 ? -9.520 1.140 -11.591 1.00 95.31 89 GLU A O 1
ATOM 703 N N . ILE A 1 90 ? -8.243 -0.155 -10.277 1.00 97.38 90 ILE A N 1
ATOM 704 C CA . ILE A 1 90 ? -9.142 -1.315 -10.424 1.00 97.38 90 ILE A CA 1
ATOM 705 C C . ILE A 1 90 ? -10.571 -1.015 -9.954 1.00 97.38 90 ILE A C 1
ATOM 707 O O . ILE A 1 90 ? -10.794 -0.280 -8.983 1.00 97.38 90 ILE A O 1
ATOM 711 N N . GLU A 1 91 ? -11.540 -1.667 -10.588 1.00 95.38 91 GLU A N 1
ATOM 712 C CA . GLU A 1 91 ? -12.940 -1.604 -10.187 1.00 95.38 91 GLU A CA 1
ATOM 713 C C . GLU A 1 91 ? -13.203 -2.500 -8.971 1.00 95.38 91 GLU A C 1
ATOM 715 O O . GLU A 1 91 ? -12.758 -3.651 -8.894 1.00 95.38 91 GLU A O 1
ATOM 720 N N . ALA A 1 92 ? -13.948 -1.969 -8.001 1.00 97.81 92 ALA A N 1
ATOM 721 C CA . ALA A 1 92 ? -14.358 -2.722 -6.827 1.00 97.81 92 ALA A CA 1
ATOM 722 C C . ALA A 1 92 ? -15.708 -2.248 -6.285 1.00 97.81 92 ALA A C 1
ATOM 724 O O . ALA A 1 92 ? -15.925 -1.056 -6.072 1.00 97.81 92 ALA A O 1
ATOM 725 N N . GLU A 1 93 ? -16.583 -3.204 -5.991 1.00 98.06 93 GLU A N 1
ATOM 726 C CA . GLU A 1 93 ? -17.864 -2.980 -5.328 1.00 98.06 93 GLU A CA 1
ATOM 727 C C . GLU A 1 93 ? -17.710 -3.184 -3.816 1.00 98.06 93 GLU A C 1
ATOM 729 O O . GLU A 1 93 ? -17.146 -4.185 -3.371 1.00 98.06 93 GLU A O 1
ATOM 734 N N . ILE A 1 94 ? -18.233 -2.262 -3.002 1.00 98.25 94 ILE A N 1
ATOM 735 C CA . ILE A 1 94 ? -18.289 -2.439 -1.546 1.00 98.25 94 ILE A CA 1
ATOM 736 C C . ILE A 1 94 ? -19.484 -3.331 -1.199 1.00 98.25 94 ILE A C 1
ATOM 738 O O . ILE A 1 94 ? -20.631 -2.902 -1.264 1.00 98.25 94 ILE A O 1
ATOM 742 N N . LEU A 1 95 ? -19.206 -4.551 -0.738 1.00 98.19 95 LEU A N 1
ATOM 743 C CA . LEU A 1 95 ? -20.229 -5.499 -0.285 1.00 98.19 95 LEU A CA 1
ATOM 744 C C . LEU A 1 95 ? -20.682 -5.211 1.150 1.00 98.19 95 LEU A C 1
ATOM 746 O O . LEU A 1 95 ? -21.833 -5.433 1.522 1.00 98.19 95 LEU A O 1
ATOM 750 N N . LYS A 1 96 ? -19.745 -4.785 2.006 1.00 97.88 96 LYS A N 1
ATOM 751 C CA . LYS A 1 96 ? -20.010 -4.495 3.418 1.00 97.88 96 LYS A CA 1
ATOM 752 C C . LYS A 1 96 ? -18.975 -3.533 3.973 1.00 97.88 96 LYS A C 1
ATOM 754 O O . LYS A 1 96 ? -17.790 -3.657 3.688 1.00 97.88 96 LYS A O 1
ATOM 759 N N . GLN A 1 97 ? -19.403 -2.655 4.869 1.00 97.06 97 GLN A N 1
ATOM 760 C CA . GLN A 1 97 ? -18.505 -1.829 5.667 1.00 97.06 97 GLN A CA 1
ATOM 761 C C . GLN A 1 97 ? -18.967 -1.799 7.121 1.00 97.06 97 GLN A C 1
ATOM 763 O O . GLN A 1 97 ? -20.166 -1.827 7.405 1.00 97.06 97 GLN A O 1
ATOM 768 N N . LYS A 1 98 ? -18.018 -1.793 8.055 1.00 96.56 98 LYS A N 1
ATOM 769 C CA . LYS A 1 98 ? -18.305 -1.644 9.483 1.00 96.56 98 LYS A CA 1
ATOM 770 C C . LYS A 1 98 ? -17.146 -0.979 10.205 1.00 96.56 98 LYS A C 1
ATOM 772 O O . LYS A 1 98 ? -15.982 -1.170 9.858 1.00 96.56 98 LYS A O 1
ATOM 777 N N . ARG A 1 99 ? -17.484 -0.270 11.275 1.00 94.81 99 ARG A N 1
ATOM 778 C CA . ARG A 1 99 ? -16.530 0.268 12.238 1.00 94.81 99 ARG A CA 1
ATOM 779 C C . ARG A 1 99 ? -16.600 -0.564 13.510 1.00 94.81 99 ARG A C 1
ATOM 781 O O . ARG A 1 99 ? -17.686 -0.783 14.038 1.00 94.81 99 ARG A O 1
ATOM 788 N N . LEU A 1 100 ? -15.453 -1.039 13.976 1.00 93.44 100 LEU A N 1
ATOM 789 C CA . LEU A 1 100 ? -15.313 -1.665 15.286 1.00 93.44 100 LEU A CA 1
ATOM 790 C C . LEU A 1 100 ? -14.609 -0.679 16.210 1.00 93.44 100 LEU A C 1
ATOM 792 O O . LEU A 1 100 ? -13.595 -0.097 15.826 1.00 93.44 100 LEU A O 1
ATOM 796 N N . THR A 1 101 ? -15.139 -0.503 17.411 1.00 90.19 101 THR A N 1
ATOM 797 C CA . THR A 1 101 ? -14.529 0.336 18.441 1.00 90.19 101 THR A CA 1
ATOM 798 C C . THR A 1 101 ? -14.291 -0.531 19.663 1.00 90.19 101 THR A C 1
ATOM 800 O O . THR A 1 101 ? -15.213 -1.199 20.124 1.00 90.19 101 THR A O 1
ATOM 803 N N . ASP A 1 102 ? -13.054 -0.533 20.143 1.00 82.44 102 ASP A N 1
ATOM 804 C CA . ASP A 1 102 ? -12.620 -1.240 21.342 1.00 82.44 102 ASP A CA 1
ATOM 805 C C . ASP A 1 102 ? -11.793 -0.270 22.197 1.00 82.44 102 ASP A C 1
ATOM 807 O O . ASP A 1 102 ? -10.676 0.118 21.836 1.00 82.44 102 ASP A O 1
ATOM 811 N N . GLY A 1 103 ? -12.398 0.221 23.281 1.00 81.81 103 GLY A N 1
ATOM 812 C CA . GLY A 1 103 ? -11.861 1.328 24.072 1.00 81.81 103 GLY A CA 1
ATOM 813 C C . GLY A 1 103 ? -11.554 2.558 23.208 1.00 81.81 103 GLY A C 1
ATOM 814 O O . GLY A 1 103 ? -12.426 3.088 22.521 1.00 81.81 103 GLY A O 1
ATOM 815 N N . ASN A 1 104 ? -10.290 2.994 23.223 1.00 78.00 104 ASN A N 1
ATOM 816 C CA . ASN A 1 104 ? -9.806 4.135 22.436 1.00 78.00 104 ASN A CA 1
ATOM 817 C C . ASN A 1 104 ? -9.342 3.753 21.018 1.00 78.00 104 ASN A C 1
ATOM 819 O O . ASN A 1 104 ? -8.970 4.631 20.237 1.00 78.00 104 ASN A O 1
ATOM 823 N N . ALA A 1 105 ? -9.322 2.461 20.678 1.00 82.81 105 ALA A N 1
ATOM 824 C CA . ALA A 1 105 ? -8.937 1.989 19.357 1.00 82.81 105 ALA A CA 1
ATOM 825 C C . ALA A 1 105 ? -10.175 1.835 18.472 1.00 82.81 105 ALA A C 1
ATOM 827 O O . ALA A 1 105 ? -11.190 1.262 18.868 1.00 82.81 105 ALA A O 1
ATOM 828 N N . SER A 1 106 ? -10.089 2.316 17.234 1.00 92.50 106 SER A N 1
ATOM 829 C CA . SER A 1 106 ? -11.148 2.119 16.251 1.00 92.50 106 SER A CA 1
ATOM 830 C C . SER A 1 106 ? -10.575 1.541 14.970 1.00 92.50 106 SER A C 1
ATOM 832 O O . SER A 1 106 ? -9.535 1.980 14.495 1.00 92.50 106 SER A O 1
ATOM 834 N N . THR A 1 107 ? -11.228 0.523 14.422 1.00 95.44 107 THR A N 1
ATOM 835 C CA . THR A 1 107 ? -10.833 -0.120 13.168 1.00 95.44 107 THR A CA 1
ATOM 836 C C . THR A 1 107 ? -11.972 -0.018 12.172 1.00 95.44 107 THR A C 1
ATOM 838 O O . THR A 1 107 ? -13.092 -0.445 12.461 1.00 95.44 107 THR A O 1
ATOM 841 N N . TYR A 1 108 ? -11.677 0.502 10.986 1.00 97.00 108 TYR A N 1
ATOM 842 C CA . TYR A 1 108 ? -12.603 0.470 9.862 1.00 97.00 108 TYR A CA 1
ATOM 843 C C . TYR A 1 108 ? -12.335 -0.772 9.014 1.00 97.00 108 TYR A C 1
ATOM 845 O O . TYR A 1 108 ? -11.181 -1.118 8.753 1.00 97.00 108 TYR A O 1
ATOM 853 N N . ILE A 1 109 ? -13.395 -1.481 8.634 1.00 97.69 109 ILE A N 1
ATOM 854 C CA . ILE A 1 109 ? -13.321 -2.729 7.875 1.00 97.69 109 ILE A CA 1
ATOM 855 C C . ILE A 1 109 ? -14.233 -2.598 6.666 1.00 97.69 109 ILE A C 1
ATOM 857 O O . ILE A 1 109 ? -15.422 -2.314 6.825 1.00 97.69 109 ILE A O 1
ATOM 861 N N . VAL A 1 110 ? -13.684 -2.856 5.483 1.00 98.31 110 VAL A N 1
ATOM 862 C CA . VAL A 1 110 ? -14.418 -2.862 4.214 1.00 98.31 110 VAL A CA 1
ATOM 863 C C . VAL A 1 110 ? -14.226 -4.219 3.555 1.00 98.31 110 VAL A C 1
ATOM 865 O O . VAL A 1 110 ? -13.097 -4.683 3.406 1.00 98.31 110 VAL A O 1
ATOM 868 N N . ARG A 1 111 ? -15.330 -4.857 3.174 1.00 98.56 111 ARG A N 1
ATOM 869 C CA . ARG A 1 111 ? -15.357 -6.042 2.320 1.00 98.56 111 ARG A CA 1
ATOM 870 C C . ARG A 1 111 ? -15.760 -5.616 0.921 1.00 98.56 111 ARG A C 1
ATOM 872 O O . ARG A 1 111 ? -16.796 -4.969 0.766 1.00 98.56 111 ARG A O 1
ATOM 879 N N . ILE A 1 112 ? -14.972 -6.013 -0.065 1.00 98.62 112 ILE A N 1
ATOM 880 C CA . ILE A 1 112 ? -15.201 -5.682 -1.469 1.00 98.62 112 ILE A CA 1
ATOM 881 C C . ILE A 1 112 ? -15.323 -6.938 -2.320 1.00 98.62 112 ILE A C 1
ATOM 883 O O . ILE A 1 112 ? -14.817 -7.992 -1.926 1.00 98.62 112 ILE A O 1
ATOM 887 N N . ARG A 1 113 ? -15.925 -6.776 -3.496 1.00 98.62 113 ARG A N 1
ATOM 888 C CA . ARG A 1 113 ? -15.709 -7.616 -4.672 1.00 98.62 113 ARG A CA 1
ATOM 889 C C . ARG A 1 113 ? -14.895 -6.812 -5.673 1.00 98.62 113 ARG A C 1
ATOM 891 O O . ARG A 1 113 ? -15.373 -5.797 -6.167 1.00 98.62 113 ARG 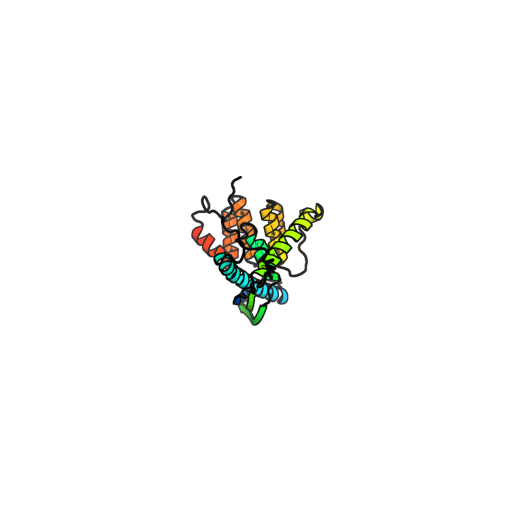A O 1
ATOM 898 N N . ALA A 1 114 ? -13.663 -7.226 -5.922 1.00 98.44 114 ALA A N 1
ATOM 899 C CA . ALA A 1 114 ? -12.763 -6.567 -6.862 1.00 98.44 114 ALA A CA 1
ATOM 900 C C . ALA A 1 114 ? -12.687 -7.345 -8.173 1.00 98.44 114 ALA A C 1
ATOM 902 O O . ALA A 1 114 ? -12.701 -8.576 -8.150 1.00 98.44 114 ALA A O 1
ATOM 903 N N . ARG A 1 115 ? -12.544 -6.623 -9.286 1.00 98.00 115 ARG A N 1
ATOM 904 C CA . ARG A 1 115 ? -12.252 -7.181 -10.610 1.00 98.00 115 ARG A CA 1
ATOM 905 C C . ARG A 1 115 ? -10.857 -6.743 -11.019 1.00 98.00 115 ARG A C 1
ATOM 907 O O . ARG A 1 115 ? -10.584 -5.548 -11.047 1.00 98.00 115 ARG A O 1
ATOM 914 N N . VAL A 1 116 ? -9.978 -7.702 -11.291 1.00 98.00 116 VAL A N 1
ATOM 915 C CA . VAL A 1 116 ? -8.581 -7.432 -11.649 1.00 98.00 116 VAL A CA 1
ATOM 916 C C . VAL A 1 116 ? -8.233 -8.150 -12.940 1.00 98.00 116 VAL A C 1
ATOM 918 O O . VAL A 1 116 ? -8.522 -9.335 -13.086 1.00 98.00 116 VAL A O 1
ATOM 921 N N . GLN A 1 117 ? -7.593 -7.432 -13.851 1.00 97.00 117 GLN A N 1
ATOM 922 C CA . GLN A 1 117 ? -7.239 -7.883 -15.190 1.00 97.00 117 GLN A CA 1
ATOM 923 C C . GLN A 1 117 ? -5.745 -7.679 -15.469 1.00 97.00 117 GLN A C 1
ATOM 925 O O . GLN A 1 117 ? -5.073 -6.893 -14.794 1.00 97.00 117 GLN A O 1
ATOM 930 N N . ALA A 1 118 ? -5.198 -8.356 -16.484 1.00 96.56 118 ALA A N 1
ATOM 931 C CA . ALA A 1 118 ? -3.800 -8.168 -16.867 1.00 96.56 118 ALA A CA 1
ATOM 932 C C . ALA A 1 118 ? -3.550 -6.739 -17.382 1.00 96.56 118 ALA A C 1
ATOM 934 O O . ALA A 1 118 ? -2.514 -6.138 -17.070 1.00 96.56 118 ALA A O 1
ATOM 935 N N . SER A 1 119 ? -4.517 -6.150 -18.099 1.00 96.19 119 SER A N 1
ATOM 936 C CA . SER A 1 119 ? -4.399 -4.774 -18.593 1.00 96.19 119 SER A CA 1
ATOM 937 C C . SER A 1 119 ? -4.289 -3.724 -17.486 1.00 96.19 119 SER A C 1
ATOM 939 O O . SER A 1 119 ? -3.701 -2.669 -17.731 1.00 96.19 119 SER A O 1
ATOM 941 N N . ASP A 1 120 ? -4.760 -3.994 -16.266 1.00 97.50 120 ASP A N 1
ATOM 942 C CA . ASP A 1 120 ? -4.614 -3.067 -15.136 1.00 97.50 120 ASP A CA 1
ATOM 943 C C . ASP A 1 120 ? -3.137 -2.868 -14.769 1.00 97.50 120 ASP A C 1
ATOM 945 O O . ASP A 1 120 ? -2.684 -1.741 -14.551 1.00 97.50 120 ASP A O 1
ATOM 949 N N . PHE A 1 121 ? -2.343 -3.943 -14.800 1.00 97.44 121 PHE A N 1
ATOM 950 C CA . PHE A 1 121 ? -0.901 -3.885 -14.547 1.00 97.44 121 PHE A CA 1
ATOM 951 C C . PHE A 1 121 ? -0.141 -3.216 -15.696 1.00 97.44 121 PHE A C 1
ATOM 953 O O . PHE A 1 121 ? 0.812 -2.473 -15.457 1.00 97.44 121 PHE A O 1
ATOM 960 N N . VAL A 1 122 ? -0.583 -3.422 -16.942 1.00 96.00 122 VAL A N 1
ATOM 961 C CA . VAL A 1 122 ? -0.018 -2.739 -18.118 1.00 96.00 122 VAL A CA 1
ATOM 962 C C . VAL A 1 122 ? -0.291 -1.234 -18.054 1.00 96.00 122 VAL A C 1
ATOM 964 O O . VAL A 1 122 ? 0.614 -0.425 -18.247 1.00 96.00 122 VAL A O 1
ATOM 967 N N . LYS A 1 123 ? -1.520 -0.823 -17.727 1.00 97.06 123 LYS A N 1
ATOM 968 C CA . LYS A 1 123 ? -1.861 0.596 -17.532 1.00 97.06 123 LYS A CA 1
ATOM 969 C C . LYS A 1 123 ? -1.031 1.208 -16.403 1.00 97.06 123 LYS A C 1
ATOM 971 O O . LYS A 1 123 ? -0.483 2.299 -16.573 1.00 97.06 123 LYS A O 1
ATOM 976 N N . ALA A 1 124 ? -0.885 0.495 -15.287 1.00 97.88 124 ALA A N 1
ATOM 977 C CA . ALA A 1 124 ? -0.081 0.935 -14.154 1.00 97.88 124 ALA A CA 1
ATOM 978 C C . ALA A 1 124 ? 1.413 1.066 -14.493 1.00 97.88 124 ALA A C 1
ATOM 980 O O . ALA A 1 124 ? 2.042 2.042 -14.088 1.00 97.88 124 ALA A O 1
ATOM 981 N N . SER A 1 125 ? 1.987 0.153 -15.285 1.00 96.88 125 SER A N 1
ATOM 982 C CA . SER A 1 125 ? 3.390 0.246 -15.716 1.00 96.88 125 SER A CA 1
ATOM 983 C C . SER A 1 125 ? 3.631 1.433 -16.656 1.00 96.88 125 SER A C 1
ATOM 985 O O . SER A 1 125 ? 4.637 2.138 -16.534 1.00 96.88 125 SER A O 1
ATOM 987 N N . LEU A 1 126 ? 2.676 1.725 -17.546 1.00 96.12 126 LEU A N 1
ATOM 988 C CA . LEU A 1 126 ? 2.704 2.917 -18.394 1.00 96.12 126 LEU A CA 1
ATOM 989 C C . LEU A 1 126 ? 2.565 4.206 -17.571 1.00 96.12 126 LEU A C 1
ATOM 991 O O . LEU A 1 126 ? 3.230 5.199 -17.878 1.00 96.12 126 LEU A O 1
ATOM 995 N N . LYS A 1 127 ? 1.721 4.204 -16.530 1.00 96.94 127 LYS A N 1
ATOM 996 C CA . LYS A 1 127 ? 1.572 5.326 -15.590 1.00 96.94 127 LYS A CA 1
ATOM 997 C C . LYS A 1 127 ? 2.868 5.565 -14.812 1.00 96.94 127 LYS A C 1
ATOM 999 O O . LYS A 1 127 ? 3.364 6.688 -14.834 1.00 96.94 127 LYS A O 1
ATOM 1004 N N . ASP A 1 128 ? 3.487 4.518 -14.265 1.00 95.62 128 ASP A N 1
ATOM 1005 C CA . ASP A 1 128 ? 4.792 4.611 -13.592 1.00 95.62 128 ASP A CA 1
ATOM 1006 C C . ASP A 1 128 ? 5.862 5.210 -14.517 1.00 95.62 128 ASP A C 1
ATOM 1008 O O . ASP A 1 128 ? 6.607 6.114 -14.137 1.00 95.62 128 ASP A O 1
ATOM 1012 N N . ALA A 1 129 ? 5.918 4.777 -15.780 1.00 94.12 129 ALA A N 1
ATOM 1013 C CA . ALA A 1 129 ? 6.856 5.333 -16.754 1.00 94.12 129 ALA A CA 1
ATOM 1014 C C . ALA A 1 129 ? 6.627 6.834 -17.022 1.00 94.12 129 ALA A C 1
ATOM 1016 O O . ALA A 1 129 ? 7.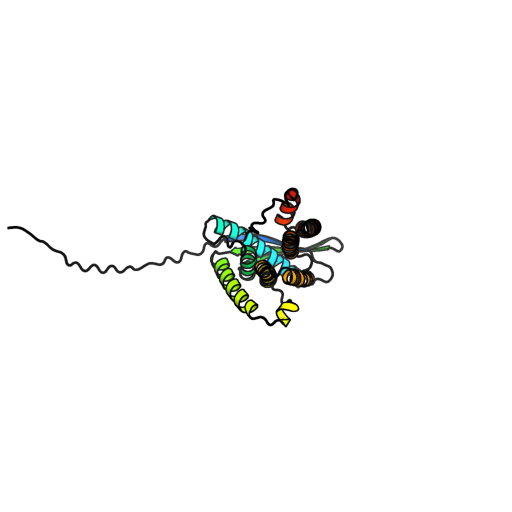590 7.571 -17.248 1.00 94.12 129 ALA A O 1
ATOM 1017 N N . LYS A 1 130 ? 5.372 7.304 -17.003 1.00 94.88 130 LYS A N 1
ATOM 1018 C CA . LYS A 1 130 ? 5.035 8.732 -17.134 1.00 94.88 130 LYS A CA 1
ATOM 1019 C C . LYS A 1 130 ? 5.426 9.519 -15.882 1.00 94.88 130 LYS A C 1
ATOM 1021 O O . LYS A 1 130 ? 6.010 10.591 -16.018 1.00 94.88 130 LYS A O 1
ATOM 1026 N N . GLU A 1 131 ? 5.153 8.985 -14.695 1.00 92.81 131 GLU A N 1
ATOM 1027 C CA . GLU A 1 131 ? 5.497 9.618 -13.416 1.00 92.81 131 GLU A CA 1
ATOM 1028 C C . GLU A 1 131 ? 7.012 9.755 -13.248 1.00 92.81 131 GLU A C 1
ATOM 1030 O O . GLU A 1 131 ? 7.487 10.860 -13.004 1.00 92.81 131 GLU A O 1
ATOM 1035 N N . ASN A 1 132 ? 7.785 8.705 -13.547 1.00 89.31 132 ASN A N 1
ATOM 1036 C CA . ASN A 1 132 ? 9.253 8.771 -13.561 1.00 89.31 132 ASN A CA 1
ATOM 1037 C C . ASN A 1 132 ? 9.781 9.908 -14.459 1.00 89.31 132 ASN A C 1
ATOM 1039 O O . ASN A 1 132 ? 10.718 10.615 -14.097 1.00 89.31 132 ASN A O 1
ATOM 1043 N N . LYS A 1 133 ? 9.184 10.106 -15.644 1.00 90.06 133 LYS A N 1
ATOM 1044 C CA . LYS A 1 133 ? 9.576 11.187 -16.569 1.00 90.06 133 LYS A CA 1
ATOM 1045 C C . LYS A 1 133 ? 9.204 12.577 -16.054 1.00 90.06 133 LYS A C 1
ATOM 1047 O O . LYS A 1 133 ? 9.869 13.543 -16.422 1.00 90.06 133 LYS A O 1
ATOM 1052 N N . LYS A 1 134 ? 8.117 12.687 -15.286 1.00 88.75 134 LYS A N 1
ATOM 1053 C CA . LYS A 1 134 ? 7.674 13.940 -14.663 1.00 88.75 134 LYS A CA 1
ATOM 1054 C C . LYS A 1 134 ? 8.595 14.305 -13.499 1.00 88.75 134 LYS A C 1
ATOM 1056 O O . LYS A 1 134 ? 9.069 15.430 -13.442 1.00 88.75 134 LYS A O 1
ATOM 1061 N N . GLU A 1 135 ? 8.879 13.344 -12.629 1.00 86.31 135 GLU A N 1
ATOM 1062 C CA . GLU A 1 135 ? 9.723 13.517 -11.441 1.00 86.31 135 GLU A CA 1
ATOM 1063 C C . GLU A 1 135 ? 11.175 13.835 -11.803 1.00 86.31 135 GLU A C 1
ATOM 1065 O O . GLU A 1 135 ? 11.770 14.712 -11.193 1.00 86.31 135 GLU A O 1
ATOM 1070 N N . ALA A 1 136 ? 11.711 13.251 -12.881 1.00 82.81 136 ALA A N 1
ATOM 1071 C CA . ALA A 1 136 ? 13.037 13.602 -13.406 1.00 82.81 136 ALA A CA 1
ATOM 1072 C C . ALA A 1 136 ? 13.172 15.071 -13.870 1.00 82.81 136 ALA A C 1
ATOM 1074 O O . ALA A 1 136 ? 14.263 15.507 -14.229 1.00 82.81 136 ALA A O 1
ATOM 1075 N N . LYS A 1 137 ? 12.063 15.819 -13.927 1.00 85.94 137 LYS A N 1
ATOM 1076 C CA . LYS A 1 137 ? 12.012 17.244 -14.279 1.00 85.94 137 LYS A CA 1
ATOM 1077 C C . LYS A 1 137 ? 11.564 18.125 -13.107 1.00 85.94 137 LYS A C 1
ATOM 1079 O O . LYS A 1 137 ? 11.284 19.300 -13.336 1.00 85.94 137 LYS A O 1
ATOM 1084 N N . ALA A 1 138 ? 11.428 17.565 -11.903 1.00 80.12 138 ALA A N 1
ATOM 1085 C CA . ALA A 1 138 ? 11.032 18.320 -10.721 1.00 80.12 138 ALA A CA 1
ATOM 1086 C C . ALA A 1 138 ? 12.062 19.411 -10.401 1.00 80.12 138 ALA A C 1
ATOM 1088 O O . ALA A 1 138 ? 13.251 19.283 -10.708 1.00 80.12 138 ALA A O 1
ATOM 1089 N N . SER A 1 139 ? 11.599 20.504 -9.799 1.00 78.44 139 SER A N 1
ATOM 1090 C CA . SER A 1 139 ? 12.509 21.531 -9.302 1.00 78.44 139 SER A CA 1
ATOM 1091 C C . SER A 1 139 ? 13.300 21.013 -8.097 1.00 78.44 139 SER A C 1
ATOM 1093 O O . SER A 1 139 ? 12.819 20.178 -7.331 1.00 78.44 139 SER A O 1
ATOM 1095 N N . PHE A 1 140 ? 14.492 21.570 -7.873 1.00 74.12 140 PHE A N 1
ATOM 1096 C CA . PHE A 1 140 ? 15.303 21.228 -6.700 1.00 74.12 140 PHE A CA 1
ATOM 1097 C C . PHE A 1 140 ? 14.556 21.478 -5.377 1.00 74.12 140 PHE A C 1
ATOM 1099 O O . PHE A 1 140 ? 14.721 20.737 -4.415 1.00 74.12 140 PHE A O 1
ATOM 1106 N N . GLN A 1 141 ? 13.704 22.508 -5.316 1.00 72.81 141 GLN A N 1
ATOM 1107 C CA . GLN A 1 141 ? 12.914 22.795 -4.118 1.00 72.81 141 GLN A CA 1
ATOM 1108 C C . GLN A 1 141 ? 11.878 21.696 -3.844 1.00 72.81 141 GLN A C 1
ATOM 1110 O O . GLN A 1 141 ? 11.801 21.207 -2.720 1.00 72.81 141 GLN A O 1
ATOM 1115 N N . GLU A 1 142 ? 11.127 21.268 -4.861 1.00 77.12 142 GLU A N 1
ATOM 1116 C CA . GLU A 1 142 ? 10.157 20.172 -4.731 1.00 77.12 142 GLU A CA 1
ATOM 1117 C C . GLU A 1 142 ? 10.843 18.853 -4.347 1.00 77.12 142 GLU A C 1
ATOM 1119 O O . GLU A 1 142 ? 10.335 18.115 -3.501 1.00 77.12 142 GLU A O 1
ATOM 1124 N N . GLU A 1 143 ? 12.023 18.585 -4.914 1.00 77.69 143 GLU A N 1
ATOM 1125 C CA . GLU A 1 143 ? 12.842 17.416 -4.581 1.00 77.69 143 GLU A CA 1
ATOM 1126 C C . GLU A 1 143 ? 13.284 17.423 -3.109 1.00 77.69 143 GLU A C 1
ATOM 1128 O O . GLU A 1 143 ? 13.283 16.383 -2.450 1.00 77.69 143 GLU A O 1
ATOM 1133 N N . MET A 1 144 ? 13.629 18.586 -2.558 1.00 77.69 144 MET A N 1
ATOM 1134 C CA . MET A 1 144 ? 14.103 18.688 -1.177 1.00 77.69 144 MET A CA 1
ATOM 1135 C C . MET A 1 144 ? 12.966 18.713 -0.150 1.00 77.69 144 MET A C 1
ATOM 1137 O O . MET A 1 144 ? 13.105 18.132 0.929 1.00 77.69 144 MET A O 1
ATOM 1141 N N . GLU A 1 145 ? 11.853 19.380 -0.459 1.00 78.88 145 GLU A N 1
ATOM 1142 C CA . GLU A 1 145 ? 10.710 19.517 0.453 1.00 78.88 145 GLU A CA 1
ATOM 1143 C C . GLU A 1 145 ? 9.843 18.259 0.510 1.00 78.88 145 GLU A C 1
ATOM 1145 O O . GLU A 1 145 ? 9.229 17.997 1.546 1.00 78.88 145 GLU A O 1
ATOM 1150 N N . GLN A 1 146 ? 9.811 17.475 -0.574 1.00 84.12 146 GLN A N 1
ATOM 1151 C CA . GLN A 1 146 ? 9.019 16.249 -0.675 1.00 84.12 146 GLN A CA 1
ATOM 1152 C C . GLN A 1 146 ? 7.559 16.447 -0.225 1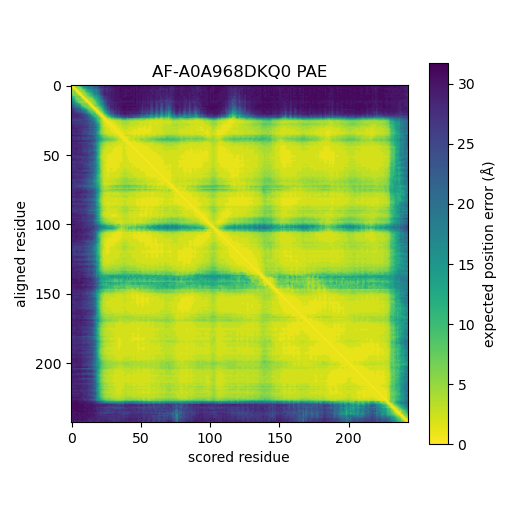.00 84.12 146 GLN A C 1
ATOM 1154 O O . GLN A 1 146 ? 7.072 15.733 0.665 1.00 84.12 146 GLN A O 1
ATOM 1159 N N . PRO A 1 147 ? 6.849 17.441 -0.798 1.00 84.94 147 PRO A N 1
ATOM 1160 C CA . PRO A 1 147 ? 5.495 17.751 -0.383 1.00 84.94 147 PRO A CA 1
ATOM 1161 C C . PRO A 1 147 ? 4.569 16.570 -0.678 1.00 84.94 147 PRO A C 1
ATOM 1163 O O . PRO A 1 147 ? 4.589 15.976 -1.755 1.00 84.94 147 PRO A O 1
ATOM 1166 N N . VAL A 1 148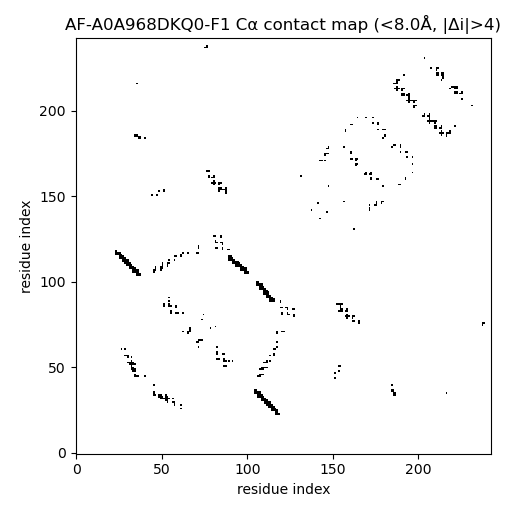 ? 3.713 16.250 0.288 1.00 87.88 148 VAL A N 1
ATOM 1167 C CA . VAL A 1 148 ? 2.644 15.268 0.104 1.00 87.88 148 VAL A CA 1
ATOM 1168 C C . VAL A 1 148 ? 1.349 16.029 -0.154 1.00 87.88 148 VAL A C 1
ATOM 1170 O O . VAL A 1 148 ? 0.973 16.885 0.649 1.00 87.88 148 VAL A O 1
ATOM 1173 N N . SER A 1 149 ? 0.662 15.711 -1.255 1.00 90.44 149 SER A N 1
ATOM 1174 C CA . SER A 1 149 ? -0.654 16.287 -1.570 1.00 90.44 149 SER A CA 1
ATOM 1175 C C . SER A 1 149 ? -1.645 16.058 -0.423 1.00 90.44 149 SER A C 1
ATOM 1177 O O . SER A 1 149 ? -1.577 15.044 0.273 1.00 90.44 149 SER A O 1
ATOM 1179 N N . ALA A 1 150 ? -2.598 16.972 -0.238 1.00 90.69 150 ALA A N 1
ATOM 1180 C CA . ALA A 1 150 ? -3.690 16.788 0.718 1.00 90.69 150 ALA A CA 1
ATOM 1181 C C . ALA A 1 150 ? -4.723 15.741 0.248 1.00 90.69 150 ALA A C 1
ATOM 1183 O O . ALA A 1 150 ? -5.418 15.156 1.077 1.00 90.69 150 ALA A O 1
ATOM 1184 N N . GLU A 1 151 ? -4.813 15.493 -1.062 1.00 95.00 151 GLU A N 1
ATOM 1185 C CA . GLU A 1 151 ? -5.735 14.522 -1.662 1.00 95.00 151 GLU A CA 1
ATOM 1186 C C . GLU A 1 151 ? -5.414 13.092 -1.215 1.00 95.00 151 GLU A C 1
ATOM 1188 O O . GLU A 1 151 ? -4.250 12.703 -1.158 1.00 95.00 151 GLU A O 1
ATOM 1193 N N . ILE A 1 152 ? -6.429 12.290 -0.888 1.00 95.25 152 ILE A N 1
ATOM 1194 C CA . ILE A 1 152 ? -6.233 10.898 -0.470 1.00 95.25 152 ILE A CA 1
ATOM 1195 C C . ILE A 1 152 ? -5.961 10.044 -1.714 1.00 95.25 152 ILE A C 1
ATOM 1197 O O . ILE A 1 152 ? -6.885 9.557 -2.351 1.00 95.25 152 ILE A O 1
ATOM 1201 N N . ASP A 1 153 ? -4.682 9.835 -2.020 1.00 96.88 153 ASP A N 1
ATOM 1202 C CA . ASP A 1 153 ? -4.233 8.969 -3.114 1.00 96.88 153 ASP A CA 1
ATOM 1203 C C . ASP A 1 153 ? -3.101 8.030 -2.639 1.00 96.88 153 ASP A C 1
ATOM 1205 O O . ASP A 1 153 ? -1.923 8.227 -2.955 1.00 96.88 153 ASP A O 1
ATOM 1209 N N . PRO A 1 154 ? -3.431 7.007 -1.830 1.00 97.44 154 PRO A N 1
ATOM 1210 C CA . PRO A 1 154 ? -2.427 6.138 -1.223 1.00 97.44 154 PRO A CA 1
ATOM 1211 C C . PRO A 1 154 ? -1.583 5.376 -2.251 1.00 97.44 154 PRO A C 1
ATOM 1213 O O . PRO A 1 154 ? -0.398 5.152 -2.001 1.00 97.44 154 PRO A O 1
ATOM 1216 N N . GLY A 1 155 ? -2.151 4.978 -3.396 1.00 97.31 155 GLY A N 1
ATOM 1217 C CA . GLY A 1 155 ? -1.412 4.229 -4.410 1.00 97.31 155 GLY A CA 1
ATOM 1218 C C . GLY A 1 155 ? -0.349 5.065 -5.109 1.00 97.31 155 GLY A C 1
ATOM 1219 O O . GLY A 1 155 ? 0.792 4.608 -5.216 1.00 97.31 155 GLY A O 1
ATOM 1220 N N . SER A 1 156 ? -0.677 6.296 -5.509 1.00 96.69 156 SER A N 1
ATOM 1221 C CA . SER A 1 156 ? 0.297 7.202 -6.122 1.00 96.69 156 SER A CA 1
ATOM 1222 C C . SER A 1 156 ? 1.349 7.614 -5.094 1.00 96.69 156 SER A C 1
ATOM 1224 O O . SER A 1 156 ? 2.545 7.519 -5.375 1.00 96.69 156 SER A O 1
ATOM 1226 N N . ASP A 1 157 ? 0.927 7.938 -3.870 1.00 97.31 157 ASP A N 1
ATOM 1227 C CA . ASP A 1 157 ? 1.823 8.346 -2.790 1.00 97.31 157 ASP A CA 1
ATOM 1228 C C . ASP A 1 157 ? 2.865 7.269 -2.458 1.00 97.31 157 ASP A C 1
ATOM 1230 O O . ASP A 1 157 ? 4.070 7.516 -2.488 1.00 97.31 157 ASP A O 1
ATOM 1234 N N . ILE A 1 158 ? 2.451 6.028 -2.182 1.00 97.31 158 ILE A N 1
ATOM 1235 C CA . ILE A 1 158 ? 3.433 4.985 -1.852 1.00 97.31 158 ILE A CA 1
ATOM 1236 C C . ILE A 1 158 ? 4.271 4.578 -3.069 1.00 97.31 158 ILE A C 1
ATOM 1238 O O . ILE A 1 158 ? 5.444 4.233 -2.910 1.00 97.31 158 ILE A O 1
ATOM 1242 N N . SER A 1 159 ? 3.719 4.663 -4.288 1.00 96.69 159 SER A N 1
ATOM 1243 C CA . SER A 1 159 ? 4.484 4.402 -5.512 1.00 96.69 159 SER A CA 1
ATOM 1244 C C . SER A 1 159 ? 5.642 5.392 -5.675 1.00 96.69 159 SER A C 1
ATOM 1246 O O . SER A 1 159 ? 6.754 4.964 -5.993 1.00 96.69 159 SER A O 1
ATOM 1248 N N . HIS A 1 160 ? 5.433 6.671 -5.337 1.00 95.88 160 HIS A N 1
ATOM 1249 C CA . HIS A 1 160 ? 6.487 7.683 -5.325 1.00 95.88 160 HIS A CA 1
ATOM 1250 C C . HIS A 1 160 ? 7.600 7.320 -4.337 1.00 95.88 160 HIS A C 1
ATOM 1252 O O . HIS A 1 160 ? 8.775 7.283 -4.707 1.00 95.88 160 HIS A O 1
ATOM 1258 N N . ALA A 1 161 ? 7.242 6.925 -3.108 1.00 95.56 161 ALA A N 1
ATOM 1259 C CA . ALA A 1 161 ? 8.225 6.477 -2.119 1.00 95.56 161 ALA A CA 1
ATOM 1260 C C . ALA A 1 161 ? 9.094 5.327 -2.654 1.00 95.56 161 ALA A C 1
ATOM 1262 O O . ALA A 1 161 ? 10.319 5.347 -2.523 1.00 95.56 161 ALA A O 1
ATOM 1263 N N . TYR A 1 162 ? 8.482 4.330 -3.298 1.00 95.19 162 TYR A N 1
ATOM 1264 C CA . TYR A 1 162 ? 9.226 3.227 -3.896 1.00 95.19 162 TYR A CA 1
ATOM 1265 C C . TYR A 1 162 ? 10.082 3.658 -5.093 1.00 95.19 162 TYR A C 1
ATOM 1267 O O . TYR A 1 162 ? 11.153 3.077 -5.292 1.00 95.19 162 TYR A O 1
ATOM 1275 N N . ARG A 1 163 ? 9.656 4.640 -5.898 1.00 94.00 163 ARG A N 1
ATOM 1276 C CA . ARG A 1 163 ? 10.482 5.185 -6.988 1.00 94.00 163 ARG A CA 1
ATOM 1277 C C . ARG A 1 163 ? 11.749 5.839 -6.451 1.00 94.00 163 ARG A C 1
ATOM 1279 O O . ARG A 1 163 ? 12.825 5.491 -6.934 1.00 94.00 163 ARG A O 1
ATOM 1286 N N . LEU A 1 164 ? 11.648 6.657 -5.401 1.00 93.38 164 LEU A N 1
ATOM 1287 C CA . LEU A 1 164 ? 12.809 7.248 -4.718 1.00 93.38 164 LEU A CA 1
ATOM 1288 C C . LEU A 1 164 ? 13.781 6.166 -4.214 1.00 93.38 164 LEU A C 1
ATOM 1290 O O . LEU A 1 164 ? 14.997 6.268 -4.381 1.00 93.38 164 LEU A O 1
ATOM 1294 N N . LEU A 1 165 ? 13.257 5.071 -3.645 1.00 91.94 165 LEU A N 1
ATOM 1295 C CA . LEU A 1 165 ? 14.087 3.936 -3.215 1.00 91.94 165 LEU A CA 1
ATOM 1296 C C . LEU A 1 165 ? 14.829 3.284 -4.386 1.00 91.94 165 LEU A C 1
ATOM 1298 O O . LEU A 1 165 ? 16.027 3.010 -4.275 1.00 91.94 165 LEU A O 1
ATOM 1302 N N . ARG A 1 166 ? 14.141 3.077 -5.514 1.00 90.62 166 ARG A N 1
ATOM 1303 C CA . ARG A 1 166 ? 14.721 2.517 -6.744 1.00 90.62 166 ARG A CA 1
ATOM 1304 C C . ARG A 1 166 ? 15.758 3.454 -7.371 1.00 90.62 166 ARG A C 1
ATOM 1306 O O . ARG A 1 166 ? 16.777 2.973 -7.859 1.00 90.62 166 ARG A O 1
ATOM 1313 N N . ALA A 1 167 ? 15.537 4.766 -7.302 1.00 90.12 167 ALA A N 1
ATOM 1314 C CA . ALA A 1 167 ? 16.475 5.807 -7.729 1.00 90.12 167 ALA A CA 1
ATOM 1315 C C . ALA A 1 167 ? 17.696 5.956 -6.798 1.00 90.12 167 ALA A C 1
ATOM 1317 O O . ALA A 1 167 ? 18.589 6.750 -7.064 1.00 90.12 167 ALA A O 1
ATOM 1318 N N . ARG A 1 168 ? 17.780 5.159 -5.719 1.00 89.19 168 ARG A N 1
ATOM 1319 C CA . ARG A 1 168 ? 18.824 5.220 -4.679 1.00 89.19 168 ARG A CA 1
ATOM 1320 C C . ARG A 1 168 ? 18.800 6.518 -3.850 1.00 89.19 168 ARG A C 1
ATOM 1322 O O . ARG A 1 168 ? 19.696 6.733 -3.032 1.00 89.19 168 ARG A O 1
ATOM 1329 N N . GLU A 1 169 ? 17.723 7.296 -3.913 1.00 90.69 169 GLU A N 1
ATOM 1330 C CA . GLU A 1 169 ? 17.482 8.527 -3.145 1.00 90.69 169 GLU A CA 1
ATOM 1331 C C . GLU A 1 169 ? 16.947 8.230 -1.732 1.00 90.69 169 GLU A C 1
ATOM 1333 O O . GLU A 1 169 ? 15.939 8.743 -1.252 1.00 90.69 169 GLU A O 1
ATOM 1338 N N . ARG A 1 170 ? 17.642 7.347 -1.014 1.00 90.81 170 ARG A N 1
ATOM 1339 C CA . ARG A 1 170 ? 17.161 6.712 0.228 1.00 90.81 170 ARG A CA 1
ATOM 1340 C C . ARG A 1 170 ? 16.877 7.704 1.364 1.00 90.81 170 ARG A C 1
ATOM 1342 O O . ARG A 1 170 ? 15.998 7.457 2.190 1.00 90.81 170 ARG A O 1
ATOM 1349 N N . ARG A 1 171 ? 17.629 8.812 1.432 1.00 90.62 171 ARG A N 1
ATOM 1350 C CA . ARG A 1 171 ? 17.408 9.878 2.430 1.00 90.62 171 ARG A CA 1
ATOM 1351 C C . ARG A 1 171 ? 16.104 10.620 2.152 1.00 90.62 171 ARG A C 1
ATOM 1353 O O . ARG A 1 171 ? 15.308 10.778 3.072 1.00 90.62 171 ARG A O 1
ATOM 1360 N N . ILE A 1 172 ? 15.887 10.993 0.894 1.00 92.12 172 ILE A N 1
ATOM 1361 C CA . ILE A 1 172 ? 14.675 11.661 0.412 1.00 92.12 172 ILE A CA 1
ATOM 1362 C C . ILE A 1 172 ? 13.472 10.734 0.618 1.00 92.12 172 ILE A C 1
ATOM 1364 O O . ILE A 1 172 ? 12.504 11.123 1.264 1.00 92.12 172 ILE A O 1
ATOM 1368 N N . ALA A 1 173 ? 13.593 9.456 0.243 1.00 94.44 173 ALA A N 1
ATOM 1369 C CA . ALA A 1 173 ? 12.565 8.446 0.490 1.00 94.44 173 ALA A CA 1
ATOM 1370 C C . ALA A 1 173 ? 12.180 8.335 1.976 1.00 94.44 173 ALA A C 1
ATOM 1372 O O . ALA A 1 173 ? 11.002 8.261 2.308 1.00 94.44 173 ALA A O 1
ATOM 1373 N N . MET A 1 174 ? 13.151 8.346 2.898 1.00 95.62 174 MET A N 1
ATOM 1374 C CA . MET A 1 174 ? 12.864 8.311 4.339 1.00 95.62 174 MET A CA 1
ATOM 1375 C C . MET A 1 174 ? 12.141 9.578 4.821 1.00 95.62 174 MET A C 1
ATOM 1377 O O . MET A 1 174 ? 11.239 9.473 5.653 1.00 95.62 174 MET A O 1
ATOM 1381 N N . ILE A 1 175 ? 12.518 10.760 4.319 1.00 93.75 175 ILE A N 1
ATOM 1382 C CA . ILE A 1 175 ? 11.833 12.028 4.622 1.00 93.75 175 ILE A CA 1
ATOM 1383 C C . ILE A 1 175 ? 10.384 11.956 4.135 1.00 93.75 175 ILE A C 1
ATOM 1385 O O . ILE A 1 175 ? 9.463 12.123 4.934 1.00 93.75 175 ILE A O 1
ATOM 1389 N N . TYR A 1 176 ? 10.178 11.586 2.873 1.00 96.50 176 TYR A N 1
ATOM 1390 C CA . TYR A 1 176 ? 8.854 11.431 2.283 1.00 96.50 176 TYR A CA 1
ATOM 1391 C C . TYR A 1 176 ? 7.998 10.397 3.038 1.00 96.50 176 TYR A C 1
ATOM 1393 O O . TYR A 1 176 ? 6.867 10.683 3.421 1.00 96.50 176 TYR A O 1
ATOM 1401 N N . LEU A 1 177 ? 8.559 9.239 3.410 1.00 97.38 177 LEU A N 1
ATOM 1402 C CA . LEU A 1 177 ? 7.876 8.231 4.237 1.00 97.38 177 LEU A CA 1
ATOM 1403 C C . LEU A 1 177 ? 7.514 8.736 5.647 1.00 97.38 177 LEU A C 1
ATOM 1405 O O . LEU A 1 177 ? 6.585 8.219 6.270 1.00 97.38 177 LEU A O 1
ATOM 1409 N N . ASN A 1 178 ? 8.236 9.717 6.197 1.00 96.19 178 ASN A N 1
ATOM 1410 C CA . ASN A 1 178 ? 7.845 10.372 7.449 1.00 96.19 178 ASN A CA 1
ATOM 1411 C C . ASN A 1 178 ? 6.663 11.325 7.247 1.00 96.19 178 ASN A C 1
ATOM 1413 O O . ASN A 1 178 ? 5.813 11.414 8.131 1.00 96.19 178 ASN A O 1
ATOM 1417 N N . HIS A 1 179 ? 6.578 12.004 6.101 1.00 96.12 179 HIS A N 1
ATOM 1418 C CA . HIS A 1 179 ? 5.402 12.797 5.742 1.00 96.12 179 HIS A CA 1
ATOM 1419 C C . HIS A 1 179 ? 4.186 11.904 5.478 1.00 96.12 179 HIS A C 1
ATOM 1421 O O . HIS A 1 179 ? 3.117 12.157 6.036 1.00 96.12 179 HIS A O 1
ATOM 1427 N N . LEU A 1 180 ? 4.363 10.798 4.747 1.00 97.19 180 LEU A N 1
ATOM 1428 C CA . LEU A 1 180 ? 3.304 9.813 4.536 1.00 97.19 180 LEU A CA 1
ATOM 1429 C C . LEU A 1 180 ? 2.795 9.214 5.846 1.00 97.19 180 LEU A C 1
ATOM 1431 O O . LEU A 1 180 ? 1.595 9.029 5.984 1.00 97.19 180 LEU A O 1
ATOM 1435 N N . GLU A 1 181 ? 3.657 8.947 6.836 1.00 96.81 181 GLU A N 1
ATOM 1436 C CA . GLU A 1 181 ? 3.197 8.415 8.132 1.00 96.81 181 GLU A CA 1
ATOM 1437 C C . GLU A 1 181 ? 2.283 9.403 8.874 1.00 96.81 181 GLU A C 1
ATOM 1439 O O . GLU A 1 181 ? 1.397 8.981 9.615 1.00 96.81 181 GLU A O 1
ATOM 1444 N N . LYS A 1 182 ? 2.456 10.715 8.661 1.00 95.50 182 LYS A N 1
ATOM 1445 C CA . LYS A 1 182 ? 1.550 11.734 9.213 1.00 95.50 182 LYS A CA 1
ATOM 1446 C C . LYS A 1 182 ? 0.213 11.758 8.477 1.00 95.50 182 LYS A C 1
ATOM 1448 O O . LYS A 1 182 ? -0.819 11.913 9.122 1.00 95.50 182 LYS A O 1
ATOM 1453 N N . LYS A 1 183 ? 0.233 11.603 7.149 1.00 96.19 183 LYS A N 1
ATOM 1454 C CA . LYS A 1 183 ? -0.975 11.577 6.310 1.00 96.19 183 LYS A CA 1
ATOM 1455 C C . LYS A 1 183 ? -1.785 10.291 6.499 1.00 96.19 183 LYS A C 1
ATOM 1457 O O . LYS A 1 183 ? -3.000 10.353 6.638 1.00 96.19 183 LYS A O 1
ATOM 1462 N N . TYR A 1 184 ? -1.111 9.146 6.566 1.00 97.12 184 TYR A N 1
ATOM 1463 C CA . TYR A 1 184 ? -1.681 7.800 6.676 1.00 97.12 184 TYR A CA 1
ATOM 1464 C C . TYR A 1 184 ? -1.151 7.074 7.922 1.00 97.12 184 TYR A C 1
ATOM 1466 O O . TYR A 1 184 ? -0.385 6.104 7.828 1.00 97.12 184 TYR A O 1
ATOM 1474 N N . PRO A 1 185 ? -1.507 7.541 9.126 1.00 95.94 185 PRO A N 1
ATOM 1475 C CA . PRO A 1 185 ? -0.988 6.954 10.352 1.00 95.94 185 PRO A CA 1
ATOM 1476 C C . PRO A 1 185 ? -1.474 5.514 10.524 1.00 95.94 185 PRO A C 1
ATOM 1478 O O . PRO A 1 185 ? -2.624 5.198 10.249 1.00 95.94 185 PRO A O 1
ATOM 1481 N N . ASN A 1 186 ? -0.611 4.641 11.053 1.00 95.69 186 ASN A N 1
ATOM 1482 C CA . ASN A 1 186 ? -0.875 3.200 11.193 1.00 95.69 186 ASN A CA 1
ATOM 1483 C C . ASN A 1 186 ? -1.084 2.448 9.861 1.00 95.69 186 ASN A C 1
ATOM 1485 O O . ASN A 1 186 ? -1.668 1.363 9.855 1.00 95.69 186 ASN A O 1
ATOM 1489 N N . TRP A 1 187 ? -0.564 2.959 8.745 1.00 97.31 187 TRP A N 1
ATOM 1490 C CA . TRP A 1 187 ? -0.524 2.203 7.498 1.00 97.31 187 TRP A CA 1
ATOM 1491 C C . TRP A 1 187 ? 0.712 1.286 7.434 1.00 97.31 187 TRP A C 1
ATOM 1493 O O . TRP A 1 187 ? 1.851 1.735 7.577 1.00 97.31 187 TRP A O 1
ATOM 1503 N N . ALA A 1 188 ? 0.503 -0.022 7.263 1.00 97.00 188 ALA A N 1
ATOM 1504 C CA . ALA A 1 188 ? 1.569 -1.017 7.386 1.00 97.00 188 ALA A CA 1
ATOM 1505 C C . ALA A 1 188 ? 2.628 -0.915 6.273 1.00 97.00 188 ALA A C 1
ATOM 1507 O O . ALA A 1 188 ? 3.814 -1.124 6.525 1.00 97.00 188 ALA A O 1
ATOM 1508 N N . GLU A 1 189 ? 2.214 -0.552 5.064 1.00 96.62 189 GLU A N 1
ATOM 1509 C CA . GLU A 1 189 ? 3.035 -0.448 3.858 1.00 96.62 189 GLU A CA 1
ATOM 1510 C C . GLU A 1 189 ? 4.123 0.627 3.998 1.00 96.62 189 GLU A C 1
ATOM 1512 O O . GLU A 1 189 ? 5.266 0.406 3.598 1.00 96.62 189 GLU A O 1
ATOM 1517 N N . ILE A 1 190 ? 3.832 1.738 4.684 1.00 98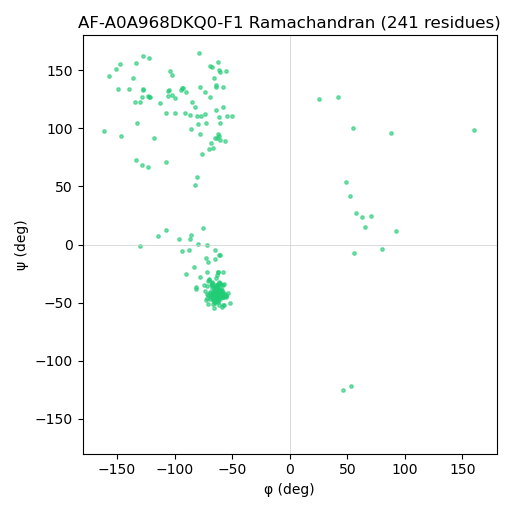.06 190 ILE A N 1
ATOM 1518 C CA . ILE A 1 190 ? 4.843 2.754 5.021 1.00 98.06 190 ILE A CA 1
ATOM 1519 C C . ILE A 1 190 ? 5.950 2.137 5.878 1.00 98.06 190 ILE A C 1
ATOM 1521 O O . ILE A 1 190 ? 7.138 2.382 5.663 1.00 98.06 190 ILE A O 1
ATOM 1525 N N . HIS A 1 191 ? 5.580 1.316 6.860 1.00 98.00 191 HIS A N 1
ATOM 1526 C CA . HIS A 1 191 ? 6.550 0.658 7.727 1.00 98.00 191 HIS A CA 1
ATOM 1527 C C . HIS A 1 191 ? 7.343 -0.432 6.995 1.00 98.00 191 HIS A C 1
ATOM 1529 O O . HIS A 1 191 ? 8.523 -0.603 7.302 1.00 98.00 191 HIS A O 1
ATOM 1535 N N . MET A 1 192 ? 6.751 -1.103 6.001 1.00 96.69 192 MET A N 1
ATOM 1536 C CA . MET A 1 192 ? 7.479 -2.003 5.098 1.00 96.69 192 MET A CA 1
ATOM 1537 C C . MET A 1 192 ? 8.535 -1.246 4.288 1.00 96.69 192 MET A C 1
ATOM 1539 O O . MET A 1 192 ? 9.706 -1.625 4.295 1.00 96.69 192 MET A O 1
ATOM 1543 N N . ALA A 1 193 ? 8.169 -0.119 3.674 1.00 96.75 193 ALA A N 1
ATOM 1544 C CA . ALA A 1 193 ? 9.116 0.715 2.936 1.00 96.75 193 ALA A CA 1
ATOM 1545 C C . ALA A 1 193 ? 10.236 1.268 3.846 1.00 96.75 193 ALA A C 1
ATOM 1547 O O . ALA A 1 193 ? 11.411 1.252 3.477 1.00 96.75 193 ALA A O 1
ATOM 1548 N N . LYS A 1 194 ? 9.918 1.673 5.086 1.00 97.81 194 LYS A N 1
ATOM 1549 C CA . LYS A 1 194 ? 10.936 2.072 6.080 1.00 97.81 194 LYS A CA 1
ATOM 1550 C C . LYS A 1 194 ? 11.853 0.916 6.479 1.00 97.81 194 LYS A C 1
ATOM 1552 O O . LYS A 1 194 ? 13.051 1.136 6.654 1.00 97.81 194 LYS A O 1
ATOM 1557 N N . ALA A 1 195 ? 11.322 -0.299 6.630 1.00 95.62 195 ALA A N 1
ATOM 1558 C CA . ALA A 1 195 ? 12.133 -1.480 6.915 1.00 95.62 195 ALA A CA 1
ATOM 1559 C C . ALA A 1 195 ? 13.159 -1.722 5.804 1.00 95.62 195 ALA A C 1
ATOM 1561 O O . ALA A 1 195 ? 14.335 -1.913 6.109 1.00 95.62 195 ALA A O 1
ATOM 1562 N N . LEU A 1 196 ? 12.745 -1.593 4.541 1.00 92.88 196 LEU A N 1
ATOM 1563 C CA . LEU A 1 196 ? 13.642 -1.686 3.394 1.00 92.88 196 LEU A CA 1
ATOM 1564 C C . LEU A 1 196 ? 14.757 -0.625 3.442 1.00 92.88 196 LEU A C 1
ATOM 1566 O O . LEU A 1 196 ? 15.933 -0.950 3.279 1.00 92.88 196 LEU A O 1
ATOM 1570 N N . VAL A 1 197 ? 14.430 0.632 3.756 1.00 94.88 197 VAL A N 1
ATOM 1571 C CA . VAL A 1 197 ? 15.454 1.676 3.946 1.00 94.88 197 VAL A CA 1
ATOM 1572 C C . VAL A 1 197 ? 16.453 1.292 5.040 1.00 94.88 197 VAL A C 1
ATOM 1574 O O . VAL A 1 197 ? 17.662 1.449 4.867 1.00 94.88 197 VAL A O 1
ATOM 1577 N N . TYR A 1 198 ? 15.974 0.791 6.181 1.00 94.62 198 TYR A N 1
ATOM 1578 C CA . TYR A 1 198 ? 16.852 0.399 7.283 1.00 94.62 198 TYR A CA 1
ATOM 1579 C C . TYR A 1 198 ? 17.710 -0.824 6.967 1.00 94.62 198 TYR A C 1
ATOM 1581 O O . TYR A 1 198 ? 18.858 -0.858 7.411 1.00 94.62 198 TYR A O 1
ATOM 1589 N N . TYR A 1 199 ? 17.187 -1.786 6.207 1.00 90.12 199 TYR A N 1
ATOM 1590 C CA . TYR A 1 199 ? 17.962 -2.915 5.700 1.00 90.12 199 TYR A CA 1
ATOM 1591 C C . TYR A 1 199 ? 19.150 -2.423 4.872 1.00 90.12 199 TYR A C 1
ATOM 1593 O O . TYR A 1 199 ? 20.298 -2.734 5.178 1.00 90.12 199 TYR A O 1
ATOM 1601 N N . ILE A 1 200 ? 18.870 -1.551 3.904 1.00 88.31 200 ILE A N 1
ATOM 1602 C CA . ILE A 1 200 ? 19.865 -0.969 3.007 1.00 88.31 200 ILE A CA 1
ATOM 1603 C C . ILE A 1 200 ? 20.942 -0.168 3.764 1.00 88.31 200 ILE A C 1
ATOM 1605 O O . ILE A 1 200 ? 22.095 -0.118 3.344 1.00 88.31 200 ILE A O 1
ATOM 1609 N N . TYR A 1 201 ? 20.588 0.477 4.879 1.00 89.50 201 TYR A N 1
ATOM 1610 C CA . TYR A 1 201 ? 21.541 1.190 5.739 1.00 89.50 201 TYR A CA 1
ATOM 1611 C C . TYR A 1 201 ? 22.234 0.304 6.784 1.00 89.50 201 TYR A C 1
ATOM 1613 O O . TYR A 1 201 ? 22.899 0.840 7.671 1.00 89.50 201 TYR A O 1
ATOM 1621 N N . HIS A 1 202 ? 22.055 -1.019 6.730 1.00 89.25 202 HIS A N 1
ATOM 1622 C CA . HIS A 1 202 ? 22.574 -1.965 7.719 1.00 89.25 202 HIS A CA 1
ATOM 1623 C C . HIS A 1 202 ? 22.187 -1.587 9.163 1.00 89.25 202 HIS A C 1
ATOM 1625 O O . HIS A 1 202 ? 22.990 -1.672 10.091 1.00 89.25 202 HIS A O 1
ATOM 1631 N N . LYS A 1 203 ? 20.931 -1.158 9.370 1.00 91.06 203 LYS A N 1
ATOM 1632 C CA . LYS A 1 203 ? 20.357 -0.807 10.683 1.00 91.06 203 LYS A CA 1
ATOM 1633 C C . LYS A 1 203 ? 19.350 -1.872 11.147 1.00 91.06 203 LYS A C 1
ATOM 1635 O O . LYS A 1 203 ? 18.146 -1.597 11.188 1.00 91.06 203 LYS A O 1
ATOM 1640 N N . PRO A 1 204 ? 19.800 -3.081 11.540 1.00 90.19 204 PRO A N 1
ATOM 1641 C CA . PRO A 1 204 ? 18.917 -4.219 11.811 1.00 90.19 204 PRO A CA 1
ATOM 1642 C C . PRO A 1 204 ? 17.938 -3.973 12.965 1.00 90.19 204 PRO A C 1
ATOM 1644 O O . PRO A 1 204 ? 16.792 -4.414 12.901 1.00 90.19 204 PRO A O 1
ATOM 1647 N N . ALA A 1 205 ? 18.336 -3.220 13.998 1.00 92.06 205 ALA A N 1
ATOM 1648 C CA . ALA A 1 205 ? 17.444 -2.876 15.107 1.00 92.06 205 ALA A CA 1
ATOM 1649 C C . ALA A 1 205 ? 16.256 -2.012 14.640 1.00 92.06 205 ALA A C 1
ATOM 1651 O O . ALA A 1 205 ? 15.104 -2.284 14.986 1.00 92.06 205 ALA A O 1
ATOM 1652 N N . SER A 1 206 ? 16.525 -1.004 13.805 1.00 94.94 206 SER A N 1
ATOM 1653 C CA . SER A 1 206 ? 15.494 -0.134 13.228 1.00 94.94 206 SER A CA 1
ATOM 1654 C C . SER A 1 206 ? 14.618 -0.880 12.226 1.00 94.94 206 SER A C 1
ATOM 1656 O O . SER A 1 206 ? 13.399 -0.728 12.257 1.00 94.94 206 SER A O 1
ATOM 1658 N N . MET A 1 207 ? 15.219 -1.738 11.396 1.00 95.06 207 MET A N 1
ATOM 1659 C CA . MET A 1 207 ? 14.495 -2.617 10.477 1.00 95.06 207 MET A CA 1
ATOM 1660 C C . MET A 1 207 ? 13.519 -3.521 11.239 1.00 95.06 207 MET A C 1
ATOM 1662 O O . MET A 1 207 ? 12.323 -3.503 10.963 1.00 95.06 207 MET A O 1
ATOM 1666 N N . LYS A 1 208 ? 13.994 -4.235 12.269 1.00 95.00 208 LYS A N 1
ATOM 1667 C CA . LYS A 1 208 ? 13.159 -5.098 13.117 1.00 95.00 208 LYS A CA 1
ATOM 1668 C C . LYS A 1 208 ? 12.031 -4.316 13.792 1.00 95.00 208 LYS A C 1
ATOM 1670 O O . LYS A 1 208 ? 10.907 -4.804 13.875 1.00 95.00 208 LYS A O 1
ATOM 1675 N N . LYS A 1 209 ? 12.298 -3.088 14.250 1.00 96.56 209 LYS A N 1
ATOM 1676 C CA . LYS A 1 209 ? 11.267 -2.209 14.823 1.00 96.56 209 LYS A CA 1
ATOM 1677 C C . LYS A 1 209 ? 10.193 -1.841 13.791 1.00 96.56 209 LYS A C 1
ATOM 1679 O O . LYS A 1 209 ? 9.008 -1.883 14.124 1.00 96.56 209 LYS A O 1
ATOM 1684 N N . ALA A 1 210 ? 10.595 -1.500 12.567 1.00 97.38 210 ALA A N 1
ATOM 1685 C CA . ALA A 1 210 ? 9.684 -1.156 11.477 1.00 97.38 210 ALA A CA 1
ATOM 1686 C C . ALA A 1 210 ? 8.828 -2.361 11.054 1.00 97.38 210 ALA A C 1
ATOM 1688 O O . ALA A 1 210 ? 7.601 -2.261 11.074 1.00 97.38 210 ALA A O 1
ATOM 1689 N N . LEU A 1 211 ? 9.445 -3.524 10.817 1.00 96.81 211 LEU A N 1
ATOM 1690 C CA . LEU A 1 211 ? 8.725 -4.773 10.547 1.00 96.81 211 LEU A CA 1
ATOM 1691 C C . LEU A 1 211 ? 7.771 -5.124 11.698 1.00 96.81 211 LEU A C 1
ATOM 1693 O O . LEU A 1 211 ? 6.614 -5.459 11.469 1.00 96.81 211 LEU A O 1
ATOM 1697 N N . GLY A 1 212 ? 8.205 -4.970 12.955 1.00 97.62 212 GLY A N 1
ATOM 1698 C CA . GLY A 1 212 ? 7.366 -5.202 14.138 1.00 97.62 212 GLY A CA 1
ATOM 1699 C C . GLY A 1 212 ? 6.127 -4.309 14.182 1.00 97.62 212 GLY A C 1
ATOM 1700 O O . GLY A 1 212 ? 5.058 -4.724 14.631 1.00 97.62 212 GLY A O 1
ATOM 1701 N N . LYS A 1 213 ? 6.240 -3.068 13.703 1.00 97.38 213 LYS A N 1
ATOM 1702 C CA . LYS A 1 213 ? 5.094 -2.169 13.561 1.00 97.38 213 LYS A CA 1
ATOM 17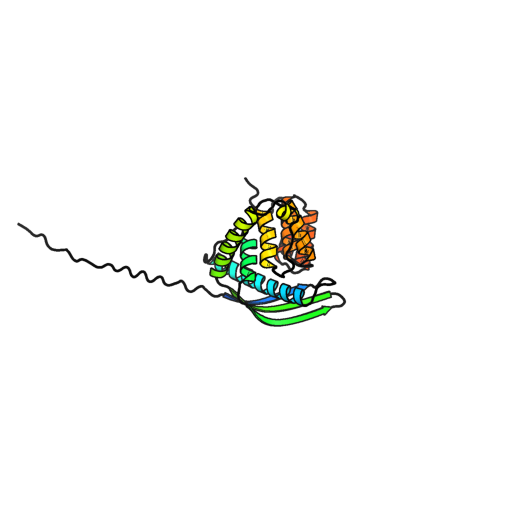03 C C . LYS A 1 213 ? 4.187 -2.606 12.405 1.00 97.38 213 LYS A C 1
ATOM 1705 O O . LYS A 1 213 ? 2.991 -2.718 12.649 1.00 97.38 213 LYS A O 1
ATOM 1710 N N . ALA A 1 214 ? 4.726 -2.930 11.228 1.00 97.31 214 ALA A N 1
ATOM 1711 C CA . ALA A 1 214 ? 3.945 -3.440 10.093 1.00 97.31 214 ALA A CA 1
ATOM 1712 C C . ALA A 1 214 ? 3.185 -4.740 10.433 1.00 97.31 214 ALA A C 1
ATOM 1714 O O . ALA A 1 214 ? 1.993 -4.852 10.154 1.00 97.31 214 ALA A O 1
ATOM 1715 N N . CYS A 1 215 ? 3.835 -5.683 11.119 1.00 96.38 215 CYS A N 1
ATOM 1716 C CA . CYS A 1 215 ? 3.230 -6.946 11.544 1.00 96.38 215 CYS A CA 1
ATOM 1717 C C . CYS A 1 215 ? 2.047 -6.729 12.504 1.00 96.38 215 CYS A C 1
ATOM 1719 O O . CYS A 1 215 ? 0.967 -7.279 12.296 1.00 96.38 215 CYS A O 1
ATOM 1721 N N . ARG A 1 216 ? 2.188 -5.846 13.507 1.00 95.50 216 ARG A N 1
ATOM 1722 C CA . ARG A 1 216 ? 1.077 -5.480 14.414 1.00 95.50 216 ARG A CA 1
ATOM 1723 C C . ARG A 1 216 ? -0.100 -4.812 13.703 1.00 95.50 216 ARG A C 1
ATOM 1725 O O . ARG A 1 216 ? -1.214 -4.851 14.212 1.00 95.50 216 ARG A O 1
ATOM 1732 N N . LEU A 1 217 ? 0.148 -4.198 12.550 1.00 94.88 217 LEU A N 1
ATOM 1733 C CA . LEU A 1 217 ? -0.876 -3.603 11.693 1.00 94.88 217 LEU A CA 1
ATOM 1734 C C . LEU A 1 217 ? -1.487 -4.619 10.709 1.00 94.88 217 LEU A C 1
ATOM 1736 O O . LEU A 1 217 ? -2.327 -4.255 9.893 1.00 94.88 217 LEU A O 1
ATOM 1740 N N . GLY A 1 218 ? -1.107 -5.897 10.805 1.00 91.69 218 GLY A N 1
ATOM 1741 C CA . GLY A 1 218 ? -1.692 -6.993 10.037 1.00 91.69 218 GLY A CA 1
ATOM 1742 C C . GLY A 1 218 ? -0.982 -7.311 8.720 1.00 91.69 218 GLY A C 1
ATOM 1743 O O . GLY A 1 218 ? -1.532 -8.071 7.919 1.00 91.69 218 GLY A O 1
ATOM 1744 N N . ASN A 1 219 ? 0.216 -6.767 8.473 1.00 94.25 219 ASN A N 1
ATOM 1745 C CA . ASN A 1 219 ? 1.016 -7.153 7.311 1.00 94.25 219 ASN A CA 1
ATOM 1746 C C . ASN A 1 219 ? 1.689 -8.515 7.559 1.00 94.25 219 ASN A C 1
ATOM 1748 O O . ASN A 1 219 ? 2.579 -8.632 8.400 1.00 94.25 219 ASN A O 1
ATOM 1752 N N . LYS A 1 220 ? 1.238 -9.544 6.831 1.00 92.81 220 LYS A N 1
ATOM 1753 C CA . LYS A 1 220 ? 1.707 -10.929 7.000 1.00 92.81 220 LYS A CA 1
ATOM 1754 C C . LYS A 1 220 ? 3.173 -11.099 6.606 1.00 92.81 220 LYS A C 1
ATOM 1756 O O . LYS A 1 220 ? 3.918 -11.677 7.383 1.00 92.81 220 LYS A O 1
ATOM 1761 N N . THR A 1 221 ? 3.592 -10.506 5.486 1.00 91.75 221 THR A N 1
ATOM 1762 C CA . THR A 1 221 ? 4.992 -10.528 5.035 1.00 91.75 221 THR A CA 1
ATOM 1763 C C . THR A 1 221 ? 5.922 -9.996 6.120 1.00 91.75 221 THR A C 1
ATOM 1765 O O . THR A 1 221 ? 6.903 -10.641 6.455 1.00 91.75 221 THR A O 1
ATOM 1768 N N . ALA A 1 222 ? 5.558 -8.888 6.773 1.00 94.56 222 ALA A N 1
ATOM 1769 C CA . ALA A 1 222 ? 6.334 -8.354 7.887 1.00 94.56 222 ALA A CA 1
ATOM 1770 C C . ALA A 1 222 ? 6.464 -9.340 9.059 1.00 94.56 222 ALA A C 1
ATOM 1772 O O . ALA A 1 222 ? 7.514 -9.415 9.695 1.00 94.56 222 ALA A O 1
ATOM 1773 N N . CYS A 1 223 ? 5.386 -10.059 9.387 1.00 94.94 223 CYS A N 1
ATOM 1774 C CA . CYS A 1 223 ? 5.403 -11.067 10.444 1.00 94.94 223 CYS A CA 1
ATOM 1775 C C . CYS A 1 223 ? 6.300 -12.255 10.073 1.00 94.94 223 CYS A C 1
ATOM 1777 O O . CYS A 1 223 ? 7.077 -12.714 10.912 1.00 94.94 223 CYS A O 1
ATOM 1779 N N . ASP A 1 224 ? 6.226 -12.704 8.822 1.00 92.88 224 ASP A N 1
ATOM 1780 C CA . ASP A 1 224 ? 7.036 -13.803 8.302 1.00 92.88 224 ASP A CA 1
ATOM 1781 C C . ASP A 1 224 ? 8.525 -13.416 8.264 1.00 92.88 224 ASP A C 1
ATOM 1783 O O . ASP A 1 224 ? 9.376 -14.172 8.741 1.00 92.88 224 ASP A O 1
ATOM 1787 N N . ASP A 1 225 ? 8.853 -12.204 7.808 1.00 90.50 225 ASP A N 1
ATOM 1788 C CA . ASP A 1 225 ? 10.220 -11.668 7.795 1.00 90.50 225 ASP A CA 1
ATOM 1789 C C . ASP A 1 225 ? 10.804 -11.586 9.214 1.00 90.50 225 ASP A C 1
ATOM 1791 O O . ASP A 1 225 ? 11.951 -11.969 9.455 1.00 90.50 225 ASP A O 1
ATOM 1795 N N . LEU A 1 226 ? 10.011 -11.137 10.197 1.00 91.44 226 LEU A N 1
ATOM 1796 C CA . LEU A 1 226 ? 10.421 -11.099 11.608 1.00 91.44 226 LEU A CA 1
ATOM 1797 C C . LEU A 1 226 ? 10.693 -12.484 12.186 1.00 91.44 226 LEU A C 1
ATOM 1799 O O . LEU A 1 226 ? 11.639 -12.636 12.965 1.00 91.44 226 LEU A O 1
ATOM 1803 N N . ALA A 1 227 ? 9.864 -13.471 11.845 1.00 89.69 227 ALA A N 1
ATOM 1804 C CA . ALA A 1 227 ? 10.032 -14.843 12.309 1.00 89.69 227 ALA A CA 1
ATOM 1805 C C . ALA A 1 227 ? 11.325 -15.463 11.753 1.00 89.69 227 ALA A C 1
ATOM 1807 O O . ALA A 1 227 ? 12.020 -16.199 12.455 1.00 89.69 227 ALA A O 1
ATOM 1808 N N . ASN A 1 228 ? 11.693 -15.095 10.523 1.00 84.19 228 ASN A N 1
ATOM 1809 C CA . ASN A 1 228 ? 12.850 -15.629 9.805 1.00 84.19 228 ASN A CA 1
ATOM 1810 C C . ASN A 1 228 ? 14.120 -14.760 9.917 1.00 84.19 228 ASN A C 1
ATOM 1812 O O . ASN A 1 228 ? 15.162 -15.092 9.348 1.00 84.19 228 ASN A O 1
ATOM 1816 N N . ILE A 1 229 ? 14.079 -13.690 10.718 1.00 74.69 229 ILE A N 1
ATOM 1817 C CA . ILE A 1 229 ? 15.115 -12.648 10.804 1.00 74.69 229 ILE A CA 1
ATOM 1818 C C . ILE A 1 229 ? 16.471 -13.131 11.349 1.00 74.69 229 ILE A C 1
ATOM 1820 O O . ILE A 1 229 ? 17.432 -12.374 11.357 1.00 74.69 229 ILE A O 1
ATOM 1824 N N . LYS A 1 230 ? 16.616 -14.390 11.783 1.00 60.59 230 LYS A N 1
ATOM 1825 C CA . LYS A 1 230 ? 17.929 -14.956 12.162 1.00 60.59 230 LYS A CA 1
ATOM 1826 C C . LYS A 1 230 ? 18.944 -14.967 11.003 1.00 60.59 230 LYS A C 1
ATOM 1828 O O . LYS A 1 230 ? 20.116 -15.220 11.243 1.00 60.59 230 LYS A O 1
ATOM 1833 N N . LYS A 1 231 ? 18.504 -14.655 9.779 1.00 53.62 231 LYS A N 1
ATOM 1834 C CA . LYS A 1 231 ? 19.286 -14.686 8.540 1.00 53.62 231 LYS A CA 1
ATOM 1835 C C . LYS A 1 231 ? 19.667 -13.310 7.965 1.00 53.62 231 LYS A C 1
ATOM 1837 O O . LYS A 1 231 ? 20.081 -13.276 6.823 1.00 53.62 231 LYS A O 1
ATOM 1842 N N . VAL A 1 232 ? 19.540 -12.165 8.658 1.00 49.50 232 VAL A N 1
ATOM 1843 C CA . VAL A 1 232 ? 19.710 -10.823 8.008 1.00 49.50 232 VAL A CA 1
ATOM 1844 C C . VAL A 1 232 ? 21.075 -10.598 7.336 1.00 49.50 232 VAL A C 1
ATOM 1846 O O . VAL A 1 232 ? 21.158 -9.798 6.411 1.00 49.50 232 VAL A O 1
ATOM 1849 N N . HIS A 1 233 ? 22.134 -11.302 7.744 1.00 48.78 233 HIS A N 1
ATOM 1850 C CA . HIS A 1 233 ? 23.421 -11.239 7.035 1.00 48.78 233 HIS A CA 1
ATOM 1851 C C . HIS A 1 233 ? 23.422 -11.981 5.679 1.00 48.78 233 HIS A C 1
ATOM 1853 O O . HIS A 1 233 ? 24.328 -11.770 4.886 1.00 48.78 233 HIS A O 1
ATOM 1859 N N . GLU A 1 234 ? 22.392 -12.784 5.398 1.00 47.34 234 GLU A N 1
ATOM 1860 C CA . GLU A 1 234 ? 22.217 -13.624 4.201 1.00 47.34 234 GLU A CA 1
ATOM 1861 C C . GLU A 1 234 ? 20.834 -13.448 3.531 1.00 47.34 234 GLU A C 1
ATOM 1863 O O . GLU A 1 234 ? 20.540 -14.102 2.533 1.00 47.34 234 GLU A O 1
ATOM 1868 N N . TYR A 1 235 ? 19.946 -12.608 4.080 1.00 44.44 235 TYR A N 1
ATOM 1869 C CA . TYR A 1 235 ? 18.574 -12.468 3.586 1.00 44.44 235 TYR A CA 1
ATOM 1870 C C . TYR A 1 235 ? 18.562 -11.567 2.351 1.00 44.44 235 TYR A C 1
ATOM 1872 O O . TYR A 1 235 ? 18.694 -10.346 2.465 1.00 44.44 235 TYR A O 1
ATOM 1880 N N . ASP A 1 236 ? 18.423 -12.184 1.182 1.00 47.06 236 ASP A N 1
ATOM 1881 C CA . ASP A 1 236 ? 18.165 -11.511 -0.085 1.00 47.06 236 ASP A CA 1
ATOM 1882 C C . ASP A 1 236 ? 16.707 -11.026 -0.113 1.00 47.06 236 ASP A C 1
ATOM 1884 O O . ASP A 1 236 ? 15.768 -11.820 -0.152 1.00 47.06 236 ASP A O 1
ATOM 1888 N N . PHE A 1 237 ? 16.507 -9.706 -0.091 1.00 53.12 237 PHE A N 1
ATOM 1889 C CA . PHE A 1 237 ? 15.189 -9.077 -0.256 1.00 53.12 237 PHE A CA 1
ATOM 1890 C C . PHE A 1 237 ? 14.702 -9.093 -1.724 1.00 53.12 237 PHE A C 1
ATOM 1892 O O . PHE A 1 237 ? 13.781 -8.355 -2.075 1.00 53.12 237 PHE A O 1
ATOM 1899 N N . GLY A 1 238 ? 15.331 -9.882 -2.602 1.00 45.91 238 GLY A N 1
ATOM 1900 C CA . GLY A 1 238 ? 15.203 -9.752 -4.055 1.00 45.91 238 GLY A CA 1
ATOM 1901 C C . GLY A 1 238 ? 15.895 -8.489 -4.569 1.00 45.91 238 GLY A C 1
ATOM 1902 O O . GLY A 1 238 ? 15.509 -7.929 -5.595 1.00 45.91 238 GLY A O 1
ATOM 1903 N N . ILE A 1 239 ? 16.883 -8.004 -3.816 1.00 46.31 239 ILE A N 1
ATOM 1904 C CA . ILE A 1 239 ? 17.677 -6.823 -4.132 1.00 46.31 239 ILE A CA 1
ATOM 1905 C C . ILE A 1 239 ? 19.089 -7.347 -4.276 1.00 46.31 239 ILE A C 1
ATOM 1907 O O . ILE A 1 239 ? 19.826 -7.428 -3.297 1.00 46.31 239 ILE A O 1
ATOM 1911 N N . SER A 1 240 ? 19.472 -7.712 -5.496 1.00 36.53 240 SER A N 1
ATOM 1912 C CA . SER A 1 240 ? 20.878 -7.932 -5.804 1.00 36.53 240 SER A CA 1
ATOM 1913 C C . SER A 1 240 ? 21.607 -6.601 -5.601 1.00 36.53 240 SER A C 1
ATOM 1915 O O . SER A 1 240 ? 21.611 -5.726 -6.468 1.00 36.53 240 SER A O 1
ATOM 1917 N N . ILE A 1 241 ? 22.185 -6.409 -4.415 1.00 44.06 241 ILE A N 1
ATOM 1918 C CA . ILE A 1 241 ? 23.114 -5.316 -4.118 1.00 44.06 241 ILE A CA 1
ATOM 1919 C C . ILE A 1 241 ? 24.489 -5.726 -4.666 1.00 44.06 241 ILE A C 1
ATOM 1921 O O . ILE A 1 241 ? 25.444 -5.848 -3.914 1.00 44.06 241 ILE A O 1
ATOM 1925 N N . PHE A 1 242 ? 24.567 -5.998 -5.966 1.00 37.19 242 PHE A N 1
ATOM 1926 C CA . PHE A 1 242 ? 25.811 -6.185 -6.709 1.00 37.19 242 PHE A CA 1
ATOM 1927 C C . PHE A 1 242 ? 25.572 -5.652 -8.123 1.00 37.19 242 PHE A C 1
ATOM 1929 O O . PHE A 1 242 ? 24.858 -6.267 -8.911 1.00 37.19 242 PHE A O 1
ATOM 1936 N N . ASP A 1 243 ? 25.930 -4.382 -8.308 1.00 37.81 243 ASP A N 1
ATOM 1937 C CA . ASP A 1 243 ? 27.066 -3.942 -9.133 1.00 37.81 243 ASP A CA 1
ATOM 1938 C C . ASP A 1 243 ? 27.462 -2.515 -8.704 1.00 37.81 243 ASP A C 1
ATOM 1940 O O . ASP A 1 243 ? 26.557 -1.644 -8.557 1.00 37.81 243 ASP A O 1
#

Foldseek 3Di:
DDDDDDDDPPPPPPPPVPPPVPPWDKDKDWFKFKAKDDPPDDPVLLQLNRLLRRLLVSLVVVVVVCVVVVVAPPCQLLVLLLSLQLSQPWDKDFPDWDWDDDPPMIMIMTIIITIDTRVSSVVSVVVLVVVVVVVVPDDPVCQQQVDDDLDPRRSNLLSVLSVCVVVVVLVSSVVSLVVVCVSRPLDLSSLVSQLVSCLVVVNLVSNLVSLVSSVVSPDVVSVVCNVVVVQSVPDCPSDPPDD

Radius of gyration: 23.52 Å; Cα contacts (8 Å, |Δi|>4): 324; chains: 1; bounding box: 47×58×100 Å

=== Feature glossary ===
A reading guide for the features in this record.

Start from the sequence.

  · Sequence gives the chain of amino acids in standard one-letter code (A=alanine, C=cysteine, …, Y=tyrosine), read N→C. It is the only feature that is directly encoded by the gene; all structural features are derived from the folded form of this sequence.

Fold it, and you get atomic coordinates and the backbone conformation that goes with them.

  · Structure coordinates are given as an mmCIF _atom_site loop: one row per atom with element, residue name, chain id, sequence number, and x/y/z position in Å. Only the four main-chain atoms per residue are included here; side chains are omitted to keep the record compact.

  · Backbone dihedral angles. Every residue except chain termini has a φ (preceding-C → N → Cα → C) and a ψ (N → Cα → C → next-N). They are reported in degrees following the IUPAC sign convention. Secondary structure is essentially a statement about which (φ, ψ) basin each residue occupies.

  · Eight-state secondary structure (DSSP): H is the canonical α-helix, G the tighter 3₁₀-helix, I the wider π-helix; E/B are β-structure, T and S are turns and bends, and '-' is everything else. DSSP derives these from the pattern of main-chain N–H···O=C hydrogen bonds, not from the sequence.

  · SS3 is a coarse helix/strand/coil call (letters a/b/c) made by the P-SEA algorithm from inter-Cα distances and dihedrals. It is less detailed than DSSP but needs only Cα positions.

Summarize the fold with a handful of shape descriptors and a per-residue structural alphabet.

  · Radius of gyration (Rg) is the root-mean-square distance of Cα atoms from their centroid — a single number for overall size and compactness. A globular domain of N residues has Rg ≈ 2.2·N^0.38 Å; an extended or disordered chain has a much larger Rg. The Cα contact count is the number of residue pairs whose Cα atoms are within 8 Å and are more than four positions apart in sequence — a standard proxy for tertiary packing density. The bounding box is the smallest axis-aligned box enclosing all Cα atoms.

  · 3Di is Foldseek's structural alphabet. Each residue is assigned one of twenty discrete states b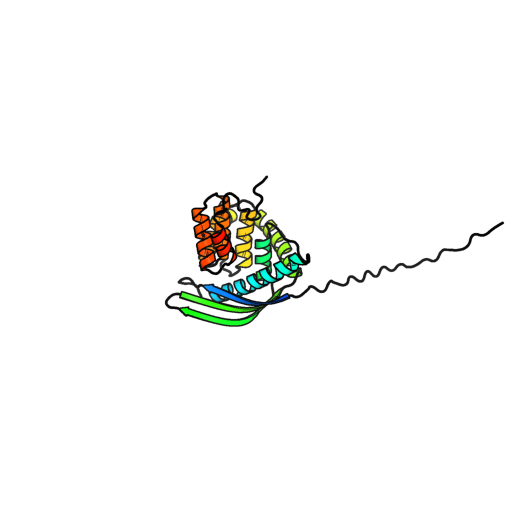ased on how its Cα sits relative to its spatial (not sequential) neighbors. Aligning 3Di strings finds structural homologs roughly as well as full 3D superposition, but orders of magnitude faster.

  · Solvent-accessible surface area (SASA) is the area in Å² traced out by the centre of a 1.4 Å probe sphere (a water molecule) rolled over the protein's van der Waals surface (Shrake–Rupley / Lee–Richards construction). Buried residues have near-zero SASA; fully exposed residues can exceed 200 Å². The total SASA scales roughly with the number of surface residues.

Ask how reliable the model is.

  · For AlphaFold models, the B-factor field carries pLDDT — the model's own estimate of local accuracy on a 0–100 scale. Regions with pLDDT<50 should be treated as essentially unmodeled; they often correspond to intrinsically disordered segments.

  · For experimental (PDB) structures, the B-factor (temperature factor) quantifies the positional spread of each atom in the crystal — a combination of thermal vibration and static disorder — in units of Å². High B-factors mark flexible loops or poorly resolved regions; low B-factors mark the rigid, well-ordered core.

  · Predicted Aligned Error (PAE) is an AlphaFold confidence matrix: entry (i, j) is the expected error in the position of residue j, in ångströms, when the prediction is superimposed on the true structure at residue i. Low PAE within a block of residues means that block is internally rigid and well-predicted; high PAE between two blocks means their relative placement is uncertain even if each block individually is confident.

Place it in context: what it resembles, what it is annotated as, and how it looks.

  · Structural nearest neighbors (via Foldseek easy-search vs the PDB). Reported per hit: target PDB id, E-value, and alignment TM-score. A TM-score above ~0.5 is the conventional threshold for 'same fold'.

  · Functional annotations link the protein to curated databases. InterPro entries identify conserved domains and families by matching the sequence against member-database signatures (Pfam, PROSITE, CDD, …). Gene Ontology (GO) terms describe molecular function, biological process, and cellular component in a controlled vocabulary. CATH places the structure in a hierarchical fold classification (Class/Architecture/Topology/Homologous-superfamily). The organism is the source species.

  · The contact map is a binary N×N matrix image: pixel (i, j) is dark where Cα_i and Cα_j are within 8 Å and |i−j|>4. Because the |i−j|>4 filter removes local helical contacts, off-diagonal stripes parallel to the main diagonal indicate parallel β-sheets; stripes perpendicular to it indicate antiparallel β-sheets. The Ramachandran plot scatters every residue's (φ, ψ) pair against the sterically allowed regions. The PAE heatmap renders the predicted-aligned-error matrix.

  · Six rendered views show the 3D structure from the faces of a cube — i.e. along ±x, ±y, ±z. Rendering representation is drawn randomly per protein from cartoon (secondary-structure ribbons), sticks (backbone bonds), or molecular surface; coloring is either N→C rainbow (blue at the N-terminus through red at the C-terminus) or one color per chain.